Protein AF-A0AAW9U808-F1 (afdb_monomer)

Sequence (179 aa):
MKKIHLINVDTSNGANEEAGTCELCFYTMWCDNPTFIFEMDGERLAIDGYWWDWGDYSEIFINNTVDFGLWLDTQEFADDTDFNTDWLLNIVDKYNRTVAQTEYKDINGRPIYMDSKIAVEFDHKQIEAHIGYDGYCPEISFVNPFTSKYEYLESNDYGNLKPYKVIRLEEHTNNKVAA

Secondary structure (DSSP, 8-state):
-B--EEEEEE-TT-EEEEE-SSTTT-EEEEE---EEEEEETTEEEEEESEEEETTEEEE---S-HHHHHHHHTT--B-TT---SHHHHHHHHHHHHHHT-EEEEE-TTSPEEETT--EEEEETTEEEEEEEEE-SSSEEEEEE-TTT--EEEEEE-TTSBEESSEEEESS--GGGGS--

Foldseek 3Di:
DWAKAFDDKDQVPWDWDWADQDPVPTDTDIDSQIWTWMDIPNDIDIETQWDDDNRDIDGNDAPDVPLLRLVSRVDDDDPPDDPYNVVVNVSSVVCQQAFGFQLAAALVRHTDTQPWFKWWQDPNDTFTWHWGDPPPGIWIWGQDPVPRDIDTWDADPNNYTPDTGMDTPDDRDSVPPDD

Organism: Limosilactobacillus reuteri (NCBI:txid1598)

pLDDT: mean 88.83, std 10.94, range [31.89, 98.19]

Solvent-accessible surface area (backbone atoms only — not comparable to full-atom values): 10526 Å² total; per-residue (Å²): 110,42,58,54,38,67,73,48,75,42,50,86,66,43,42,81,42,83,31,44,81,43,98,91,54,60,44,76,44,81,42,53,54,35,32,39,32,31,39,39,96,90,42,80,46,79,32,54,34,48,53,74,56,83,41,41,82,46,69,71,83,65,98,51,60,66,62,50,30,62,55,42,62,74,47,75,40,61,79,84,64,71,87,42,47,70,45,52,51,54,55,48,51,52,40,58,62,47,59,32,73,54,71,29,29,32,75,86,67,47,78,37,36,40,64,40,45,33,26,32,53,51,95,95,36,81,40,69,36,48,64,46,62,84,84,84,52,68,44,42,35,32,67,40,89,90,75,74,40,82,45,75,54,48,60,50,102,80,23,44,51,37,96,44,50,38,43,73,74,49,80,64,72,80,80,73,83,77,130

Radius of gyration: 19.79 Å; Cα contacts (8 Å, |Δi|>4): 327; chains: 1; bounding box: 52×33×53 Å

Mean predicted aligned error: 6.31 Å

Nearest PDB structures (foldseek):
  3n6r-assembly1_E  TM=4.305E-01  e=7.440E-01  Ruegeria pomeroyi
  2l2i-assembly1_A  TM=4.370E-01  e=2.829E+00  Saccharomyces cerevisiae S288C
  3lwt-assembly1_X  TM=4.171E-01  e=8.144E+00  Saccharomyces cerevisiae

Structure (mmCIF, N/CA/C/O backbone):
data_AF-A0AAW9U808-F1
#
_entry.id   AF-A0AAW9U808-F1
#
loop_
_atom_site.group_PDB
_atom_site.id
_atom_site.type_symbol
_atom_site.label_atom_id
_atom_site.label_alt_id
_atom_site.label_comp_id
_atom_site.label_asym_id
_atom_site.label_entity_id
_atom_site.label_seq_id
_atom_site.pdbx_PDB_ins_code
_atom_site.Cartn_x
_atom_site.Cartn_y
_atom_site.Cartn_z
_atom_site.occupancy
_atom_site.B_iso_or_equiv
_atom_site.auth_seq_id
_atom_site.auth_comp_id
_atom_site.auth_asym_id
_atom_site.auth_atom_id
_atom_site.pdbx_PDB_model_num
ATOM 1 N N . MET A 1 1 ? -8.395 4.359 -22.673 1.00 85.56 1 MET A N 1
ATOM 2 C CA . MET A 1 1 ? -8.087 3.930 -21.294 1.00 85.56 1 MET A CA 1
ATOM 3 C C . MET A 1 1 ? -7.175 2.723 -21.385 1.00 85.56 1 MET A C 1
ATOM 5 O O . MET A 1 1 ? -7.485 1.826 -22.166 1.00 85.56 1 MET A O 1
ATOM 9 N N . LYS A 1 2 ? -6.098 2.687 -20.599 1.00 89.94 2 LYS A N 1
ATOM 10 C CA . LYS A 1 2 ? -5.133 1.583 -20.552 1.00 89.94 2 LYS A CA 1
ATOM 11 C C . LYS A 1 2 ? -5.169 0.865 -19.212 1.00 89.94 2 LYS A C 1
ATOM 13 O O . LYS A 1 2 ? -5.511 1.459 -18.186 1.00 89.94 2 LYS A O 1
ATOM 18 N N . LYS A 1 3 ? -4.784 -0.408 -19.248 1.00 94.12 3 LYS A N 1
ATOM 19 C CA . LYS A 1 3 ? -4.523 -1.234 -18.071 1.00 94.12 3 LYS A CA 1
ATOM 20 C C . LYS A 1 3 ? -3.035 -1.508 -17.971 1.00 94.12 3 LYS A C 1
ATOM 22 O O . LYS A 1 3 ? -2.359 -1.633 -18.989 1.00 94.12 3 LYS A O 1
ATOM 27 N N . ILE A 1 4 ? -2.556 -1.596 -16.744 1.00 96.25 4 ILE A N 1
ATOM 28 C CA . ILE A 1 4 ? -1.167 -1.884 -16.428 1.00 96.25 4 ILE A CA 1
ATOM 29 C C . ILE A 1 4 ? -1.151 -2.949 -15.339 1.00 96.25 4 ILE A C 1
ATOM 31 O O . ILE A 1 4 ? -1.928 -2.876 -14.390 1.00 96.25 4 ILE A O 1
ATOM 35 N N . HIS A 1 5 ? -0.287 -3.940 -15.506 1.00 96.88 5 HIS A N 1
ATOM 36 C CA . HIS A 1 5 ? -0.197 -5.101 -14.630 1.00 96.88 5 HIS A CA 1
ATOM 37 C C . HIS A 1 5 ? 1.168 -5.114 -13.960 1.00 96.88 5 HIS A C 1
ATOM 39 O O . HIS A 1 5 ? 2.185 -5.009 -14.646 1.00 96.88 5 HIS A O 1
ATOM 45 N N . LEU A 1 6 ? 1.216 -5.246 -12.634 1.00 97.62 6 LEU A N 1
ATOM 46 C CA . LEU A 1 6 ? 2.485 -5.444 -11.934 1.00 97.62 6 LEU A CA 1
ATOM 47 C C . LEU A 1 6 ? 2.954 -6.887 -12.140 1.00 97.62 6 LEU A C 1
ATOM 49 O O . LEU A 1 6 ? 2.264 -7.829 -11.758 1.00 97.62 6 LEU A O 1
ATOM 53 N N . ILE A 1 7 ? 4.142 -7.058 -12.717 1.00 97.50 7 ILE A N 1
ATOM 54 C CA . ILE A 1 7 ? 4.730 -8.373 -12.997 1.00 97.50 7 ILE A CA 1
ATOM 55 C C . ILE A 1 7 ? 5.729 -8.770 -11.918 1.00 97.50 7 ILE A C 1
ATOM 57 O O . ILE A 1 7 ? 5.757 -9.926 -11.498 1.00 97.50 7 ILE A O 1
ATOM 61 N N . ASN A 1 8 ? 6.585 -7.835 -11.503 1.00 96.50 8 ASN A N 1
ATOM 62 C CA . ASN A 1 8 ? 7.628 -8.101 -10.521 1.00 96.50 8 ASN A CA 1
ATOM 63 C C . ASN A 1 8 ? 8.092 -6.817 -9.825 1.00 96.50 8 ASN A C 1
ATOM 65 O O . ASN A 1 8 ? 7.991 -5.729 -10.389 1.00 96.50 8 ASN A O 1
ATOM 69 N N . VAL A 1 9 ? 8.674 -6.974 -8.639 1.00 96.75 9 VAL A N 1
ATOM 70 C CA . VAL A 1 9 ? 9.480 -5.946 -7.974 1.00 96.75 9 VAL A CA 1
ATOM 71 C C . VAL A 1 9 ? 10.883 -6.519 -7.831 1.00 96.75 9 VAL A C 1
ATOM 73 O O . VAL A 1 9 ? 11.084 -7.509 -7.131 1.00 96.75 9 VAL A O 1
ATOM 76 N N . ASP A 1 10 ? 11.833 -5.953 -8.564 1.00 96.50 10 ASP A N 1
ATOM 77 C CA . ASP A 1 10 ? 13.219 -6.405 -8.580 1.00 96.50 10 ASP A CA 1
ATOM 78 C C . ASP A 1 10 ? 14.056 -5.583 -7.597 1.00 96.50 10 ASP A C 1
ATOM 80 O O . ASP A 1 10 ? 14.183 -4.374 -7.758 1.00 96.50 10 ASP A O 1
ATOM 84 N N . THR A 1 11 ? 14.631 -6.240 -6.592 1.00 95.56 11 THR A N 1
ATOM 85 C CA . THR A 1 11 ? 15.541 -5.639 -5.600 1.00 95.56 11 THR A CA 1
ATOM 86 C C . THR A 1 11 ? 16.991 -6.098 -5.777 1.00 95.56 11 THR A C 1
ATOM 88 O O . THR A 1 11 ? 17.832 -5.929 -4.896 1.00 95.56 11 THR A O 1
ATOM 91 N N . SER A 1 12 ? 17.323 -6.706 -6.920 1.00 96.12 12 SER A N 1
ATOM 92 C CA . SER A 1 12 ? 18.680 -7.195 -7.197 1.00 96.12 12 SER A CA 1
ATOM 93 C C . SER A 1 12 ? 19.713 -6.083 -7.401 1.00 96.12 12 SER A C 1
ATOM 95 O O . SER A 1 12 ? 20.912 -6.352 -7.321 1.00 96.12 12 SER A O 1
ATOM 97 N N . ASN A 1 13 ? 19.256 -4.843 -7.595 1.00 94.44 13 ASN A N 1
ATOM 98 C CA . ASN A 1 13 ? 20.092 -3.643 -7.657 1.00 94.44 13 ASN A CA 1
ATOM 99 C C . ASN A 1 13 ? 20.479 -3.098 -6.269 1.00 94.44 13 ASN A C 1
ATOM 101 O O . ASN A 1 13 ? 21.124 -2.049 -6.191 1.00 94.44 13 ASN A O 1
ATOM 105 N N . GLY A 1 14 ? 20.095 -3.783 -5.187 1.00 95.50 14 GLY A N 1
ATOM 106 C CA . GLY A 1 14 ? 20.410 -3.361 -3.830 1.00 95.50 14 GLY A CA 1
ATOM 107 C C . GLY A 1 14 ? 21.917 -3.281 -3.567 1.00 95.50 14 GLY A C 1
ATOM 108 O O . GLY A 1 14 ? 22.680 -4.188 -3.923 1.00 95.50 14 GLY A O 1
ATOM 109 N N . ALA A 1 15 ? 22.357 -2.188 -2.945 1.00 96.25 15 ALA A N 1
ATOM 110 C CA . ALA A 1 15 ? 23.767 -1.902 -2.707 1.00 96.25 15 ALA A CA 1
ATOM 111 C C . ALA A 1 15 ? 23.991 -1.055 -1.445 1.00 96.25 15 ALA A C 1
ATOM 113 O O . ALA A 1 15 ? 23.077 -0.432 -0.913 1.00 96.25 15 ALA A O 1
ATOM 114 N N . ASN A 1 16 ? 25.239 -1.029 -0.967 1.00 96.75 16 ASN A N 1
ATOM 115 C CA . ASN A 1 16 ? 25.663 -0.033 0.015 1.00 96.75 16 ASN A CA 1
ATOM 116 C C . ASN A 1 16 ? 25.996 1.268 -0.719 1.00 96.75 16 ASN A C 1
ATOM 118 O O . ASN A 1 16 ? 26.937 1.283 -1.513 1.00 96.75 16 ASN A O 1
ATOM 122 N N . GLU A 1 17 ? 25.266 2.331 -0.413 1.00 94.25 17 GLU A N 1
ATOM 123 C CA . GLU A 1 17 ? 25.393 3.649 -1.031 1.00 94.25 17 GLU A CA 1
ATOM 124 C C . GLU A 1 17 ? 25.890 4.678 -0.008 1.00 94.25 17 GLU A C 1
ATOM 126 O O . GLU A 1 17 ? 25.672 4.538 1.200 1.00 94.25 17 GLU A O 1
ATOM 131 N N . GLU A 1 18 ? 26.585 5.710 -0.487 1.00 91.56 18 GLU A N 1
ATOM 132 C CA . GLU A 1 18 ? 26.967 6.868 0.327 1.00 91.56 18 GLU A CA 1
ATOM 133 C C . GLU A 1 18 ? 25.826 7.893 0.325 1.00 91.56 18 GLU A C 1
ATOM 135 O O . GLU A 1 18 ? 25.385 8.341 -0.731 1.00 91.56 18 GLU A O 1
ATOM 140 N N . ALA A 1 19 ? 25.355 8.259 1.514 1.00 89.56 19 ALA A N 1
ATOM 141 C CA . ALA A 1 19 ? 24.265 9.199 1.740 1.00 89.56 19 ALA A CA 1
ATOM 142 C C . ALA A 1 19 ? 24.735 10.383 2.598 1.00 89.56 19 ALA A C 1
ATOM 144 O O . ALA A 1 19 ? 25.720 10.290 3.335 1.00 89.56 19 ALA A O 1
ATOM 145 N N . GLY A 1 20 ? 24.008 11.498 2.522 1.00 84.56 20 GLY A N 1
ATOM 146 C CA . GLY A 1 20 ? 24.300 12.750 3.220 1.00 84.56 20 GLY A CA 1
ATOM 147 C C . GLY A 1 20 ? 24.687 13.901 2.285 1.00 84.56 20 GLY A C 1
ATOM 148 O O . GLY A 1 20 ? 25.009 13.722 1.117 1.00 84.56 20 GLY A O 1
ATOM 149 N N . THR A 1 21 ? 24.638 15.126 2.810 1.00 83.69 21 THR A N 1
ATOM 150 C CA . THR A 1 21 ? 24.857 16.372 2.037 1.00 83.69 21 THR A CA 1
ATOM 151 C C . THR A 1 21 ? 26.125 17.124 2.405 1.00 83.69 21 THR A C 1
ATOM 153 O O . THR A 1 21 ? 26.526 18.055 1.708 1.00 83.69 21 THR A O 1
ATOM 156 N N . CYS A 1 22 ? 26.731 16.771 3.536 1.00 81.75 22 CYS A N 1
ATOM 157 C CA . CYS A 1 22 ? 27.844 17.485 4.139 1.00 81.75 22 CYS A CA 1
ATOM 158 C C . CYS A 1 22 ? 29.053 16.546 4.216 1.00 81.75 22 CYS A C 1
ATOM 160 O O . CYS A 1 22 ? 28.900 15.396 4.617 1.00 81.75 22 CYS A O 1
ATOM 162 N N . GLU A 1 23 ? 30.258 17.035 3.898 1.00 75.62 23 GLU A N 1
ATOM 163 C CA . GLU A 1 23 ? 31.493 16.221 3.871 1.00 75.62 23 GLU A CA 1
ATOM 164 C C . GLU A 1 23 ? 31.810 15.526 5.211 1.00 75.62 23 GLU A C 1
ATOM 166 O O . GLU A 1 23 ? 32.513 14.521 5.243 1.00 75.62 23 GLU A O 1
ATOM 171 N N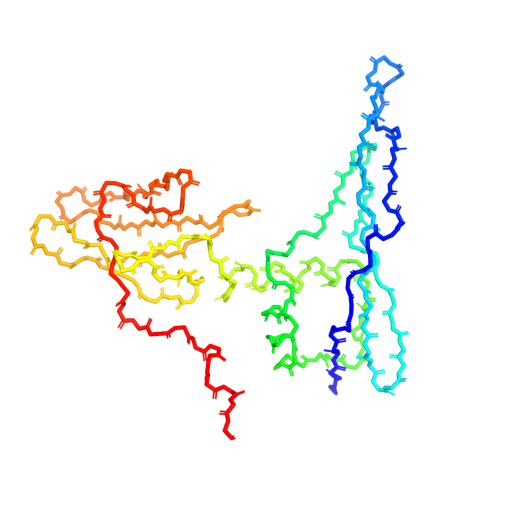 . LEU A 1 24 ? 31.290 16.051 6.328 1.00 80.62 24 LEU A N 1
ATOM 172 C CA . LEU A 1 24 ? 31.419 15.466 7.671 1.00 80.62 24 LEU A CA 1
ATOM 173 C C . LEU A 1 24 ? 30.204 14.622 8.097 1.00 80.62 24 LEU A C 1
ATOM 175 O O . LEU A 1 24 ? 30.211 14.056 9.187 1.00 80.62 24 LEU A O 1
ATOM 179 N N . CYS A 1 25 ? 29.160 14.581 7.273 1.00 83.44 25 CYS A N 1
ATOM 180 C CA . CYS A 1 25 ? 27.876 13.936 7.532 1.00 83.44 25 CYS A CA 1
ATOM 181 C C . CYS A 1 25 ? 27.628 12.756 6.590 1.00 83.44 25 CYS A C 1
ATOM 183 O O . CYS A 1 25 ? 26.538 12.194 6.638 1.00 83.44 25 CYS A O 1
ATOM 185 N N . PHE A 1 26 ? 28.589 12.407 5.727 1.00 89.06 26 PHE A N 1
ATOM 186 C CA . PHE A 1 26 ? 28.455 11.227 4.889 1.00 89.06 26 PHE A CA 1
ATOM 187 C C . PHE A 1 26 ? 28.410 9.971 5.749 1.00 89.06 26 PHE A C 1
ATOM 189 O O . PHE A 1 26 ? 29.180 9.800 6.699 1.00 89.06 26 PHE A O 1
ATOM 196 N N . TYR A 1 27 ? 27.496 9.086 5.397 1.00 89.62 27 TYR A N 1
ATOM 197 C CA . TYR A 1 27 ? 27.389 7.761 5.972 1.00 89.62 27 TYR A CA 1
ATOM 198 C C . TYR A 1 27 ? 27.077 6.767 4.863 1.00 89.62 27 TYR A C 1
ATOM 200 O O . TYR A 1 27 ? 26.621 7.133 3.785 1.00 89.62 27 TYR A O 1
ATOM 208 N N . THR A 1 28 ? 27.345 5.495 5.126 1.00 93.62 28 THR A N 1
ATOM 209 C CA . THR A 1 28 ? 26.960 4.416 4.221 1.00 93.62 28 THR A CA 1
ATOM 210 C C . THR A 1 28 ? 25.678 3.782 4.730 1.00 93.62 28 THR A C 1
ATOM 212 O O . THR A 1 28 ? 25.575 3.482 5.923 1.00 93.62 28 THR A O 1
ATOM 215 N N . MET A 1 29 ? 24.728 3.545 3.835 1.00 94.00 29 MET A N 1
ATOM 216 C CA . MET A 1 29 ? 23.517 2.785 4.127 1.00 94.00 29 MET A CA 1
ATOM 217 C C . MET A 1 29 ? 23.244 1.756 3.038 1.00 94.00 29 MET A C 1
ATOM 219 O O . MET A 1 29 ? 23.713 1.891 1.913 1.00 94.00 29 MET A O 1
ATOM 223 N N . TRP A 1 30 ? 22.494 0.715 3.389 1.00 95.56 30 TRP A N 1
ATOM 224 C CA . TRP A 1 30 ? 21.949 -0.206 2.402 1.00 95.56 30 TRP A CA 1
ATOM 225 C C . TRP A 1 30 ? 20.727 0.436 1.738 1.00 95.56 30 TRP A C 1
ATOM 227 O O . TRP A 1 30 ? 19.834 0.905 2.442 1.00 95.56 30 TRP A O 1
ATOM 237 N N . CYS A 1 31 ? 20.701 0.443 0.410 1.00 95.75 31 CYS A N 1
ATOM 238 C CA . CYS A 1 31 ? 19.607 0.930 -0.423 1.00 95.75 31 CYS A CA 1
ATOM 239 C C . CYS A 1 31 ? 19.127 -0.233 -1.291 1.00 95.75 31 CYS A C 1
ATOM 241 O O . CYS A 1 31 ? 19.933 -0.796 -2.031 1.00 95.75 31 CYS A O 1
ATOM 243 N N . ASP A 1 32 ? 17.846 -0.604 -1.217 1.00 95.88 32 ASP A N 1
ATOM 244 C CA . ASP A 1 32 ? 17.320 -1.762 -1.958 1.00 95.88 32 ASP A CA 1
ATOM 245 C C . ASP A 1 32 ? 17.188 -1.503 -3.467 1.00 95.88 32 ASP A C 1
ATOM 247 O O . ASP A 1 32 ? 17.172 -2.445 -4.261 1.00 95.88 32 ASP A O 1
ATOM 251 N N . ASN A 1 33 ? 17.128 -0.229 -3.860 1.00 95.94 33 ASN A N 1
ATOM 252 C CA . ASN A 1 33 ? 16.999 0.249 -5.238 1.00 95.94 33 ASN A CA 1
ATOM 253 C C . ASN A 1 33 ? 15.939 -0.531 -6.042 1.00 95.94 33 ASN A C 1
ATOM 255 O O . ASN A 1 33 ? 16.253 -1.081 -7.103 1.00 95.94 33 ASN A O 1
ATOM 259 N N . PRO A 1 34 ? 14.689 -0.625 -5.540 1.00 97.06 34 PRO A N 1
ATOM 260 C CA . PRO A 1 34 ? 13.667 -1.445 -6.168 1.00 97.06 34 PRO A CA 1
ATOM 261 C C . PRO A 1 34 ? 13.305 -0.920 -7.559 1.00 97.06 34 PRO A C 1
ATOM 263 O O . PRO A 1 34 ? 13.039 0.267 -7.743 1.00 97.06 34 PRO A O 1
ATOM 266 N N . THR A 1 35 ? 13.194 -1.826 -8.525 1.00 97.94 35 THR A N 1
ATOM 267 C CA . THR A 1 35 ? 12.631 -1.549 -9.849 1.00 97.94 35 THR A CA 1
ATOM 268 C C . THR A 1 35 ? 11.315 -2.304 -10.008 1.00 97.94 35 THR A C 1
ATOM 270 O O . THR A 1 35 ? 11.266 -3.536 -9.980 1.00 97.94 35 THR A O 1
ATOM 273 N N . PHE A 1 36 ? 10.228 -1.566 -10.207 1.00 98.12 36 PHE A N 1
ATOM 274 C CA . PHE A 1 36 ? 8.910 -2.126 -10.468 1.00 98.12 36 PHE A CA 1
ATOM 275 C C . PHE A 1 36 ? 8.762 -2.414 -11.957 1.00 98.12 36 PHE A C 1
ATOM 277 O O . PHE A 1 36 ? 8.900 -1.526 -12.799 1.00 98.12 36 PHE A O 1
ATOM 284 N N . ILE A 1 37 ? 8.483 -3.673 -12.281 1.00 98.19 37 ILE A N 1
ATOM 285 C CA . ILE A 1 37 ? 8.348 -4.156 -13.651 1.00 98.19 37 ILE A CA 1
ATOM 286 C C . ILE A 1 37 ? 6.871 -4.388 -13.929 1.00 98.19 37 ILE A C 1
ATOM 288 O O . ILE A 1 37 ? 6.241 -5.256 -13.321 1.00 98.19 37 ILE A O 1
ATOM 292 N N . PHE A 1 38 ? 6.345 -3.645 -14.891 1.00 98.06 38 PHE A N 1
ATOM 293 C CA . PHE A 1 38 ? 4.964 -3.709 -15.334 1.00 98.06 38 PHE A CA 1
ATOM 294 C C . PHE A 1 38 ? 4.843 -4.275 -16.749 1.00 98.06 38 PHE A C 1
ATOM 296 O O . PHE A 1 38 ? 5.791 -4.234 -17.535 1.00 98.06 38 PHE A O 1
ATOM 303 N N . GLU A 1 39 ? 3.652 -4.762 -17.081 1.00 97.38 39 GLU A N 1
ATOM 304 C CA . GLU A 1 39 ? 3.222 -5.067 -18.443 1.00 97.38 39 GLU A CA 1
ATOM 305 C C . GLU A 1 39 ? 2.035 -4.178 -18.823 1.00 97.38 39 GLU A C 1
ATOM 307 O O . GLU A 1 39 ? 1.071 -4.047 -18.067 1.00 97.38 39 GLU A O 1
ATOM 312 N N . MET A 1 40 ? 2.107 -3.576 -20.006 1.00 94.44 40 MET A N 1
ATOM 313 C CA . MET A 1 40 ? 1.044 -2.769 -20.595 1.00 94.44 40 MET A CA 1
ATOM 314 C C . MET A 1 40 ? 1.020 -3.031 -22.098 1.00 94.44 40 MET A C 1
ATOM 316 O O . MET A 1 40 ? 2.042 -2.902 -22.765 1.00 94.44 40 MET A O 1
ATOM 320 N N . ASP A 1 41 ? -0.135 -3.430 -22.631 1.00 90.94 41 ASP A N 1
ATOM 321 C CA . ASP A 1 41 ? -0.323 -3.728 -24.060 1.00 90.94 41 ASP A CA 1
ATOM 322 C C . ASP A 1 41 ? 0.713 -4.726 -24.644 1.00 90.94 41 ASP A C 1
ATOM 324 O O . ASP A 1 41 ? 1.041 -4.690 -25.829 1.00 90.94 41 ASP A O 1
ATOM 328 N N . GLY A 1 42 ? 1.221 -5.646 -23.812 1.00 91.69 42 GLY A N 1
ATOM 329 C CA . GLY A 1 42 ? 2.234 -6.643 -24.183 1.00 91.69 42 GLY A CA 1
ATOM 330 C C . GLY A 1 42 ? 3.684 -6.138 -24.165 1.00 91.69 42 GLY A C 1
ATOM 331 O O . GLY A 1 42 ? 4.599 -6.910 -24.458 1.00 91.69 42 GLY A O 1
ATOM 332 N N . GLU A 1 43 ? 3.914 -4.876 -23.805 1.00 94.00 43 GLU A N 1
ATOM 333 C CA . GLU A 1 43 ? 5.243 -4.300 -23.601 1.00 94.00 43 GLU A CA 1
ATOM 334 C C . GLU A 1 43 ? 5.587 -4.216 -22.113 1.00 94.00 43 GLU A C 1
ATOM 336 O O . GLU A 1 43 ? 4.719 -4.025 -21.259 1.00 94.00 43 GLU A O 1
ATOM 341 N N . ARG A 1 44 ? 6.880 -4.359 -21.796 1.00 96.50 44 ARG A N 1
ATOM 342 C CA . ARG A 1 44 ? 7.378 -4.211 -20.427 1.00 96.50 44 ARG A CA 1
ATOM 343 C C . ARG A 1 44 ? 7.813 -2.781 -20.163 1.00 96.50 44 ARG A C 1
ATOM 345 O O . ARG A 1 44 ? 8.567 -2.210 -20.948 1.00 96.50 44 ARG A O 1
ATOM 352 N N . LEU A 1 45 ? 7.410 -2.268 -19.011 1.00 96.31 45 LEU A N 1
ATOM 353 C CA . LEU A 1 45 ? 7.830 -0.982 -18.478 1.00 96.31 45 LEU A CA 1
ATOM 354 C C . LEU A 1 45 ? 8.546 -1.206 -17.146 1.00 96.31 45 LEU A C 1
ATOM 356 O O . LEU A 1 45 ? 8.060 -1.956 -16.306 1.00 96.31 45 LEU A O 1
ATOM 360 N N . ALA A 1 46 ? 9.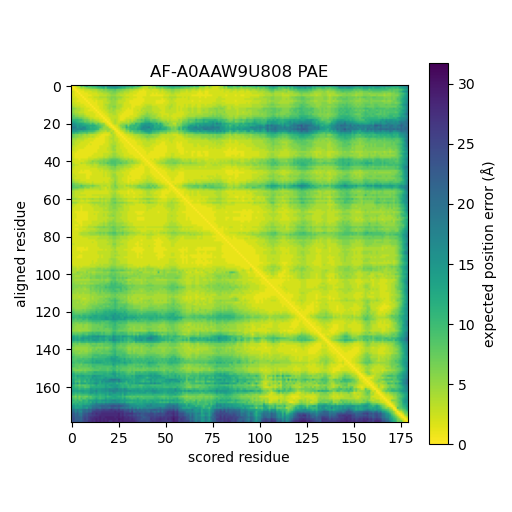690 -0.559 -16.957 1.00 97.75 46 ALA A N 1
ATOM 361 C CA . ALA A 1 46 ? 10.417 -0.554 -15.694 1.00 97.75 46 ALA A CA 1
ATOM 362 C C . ALA A 1 46 ? 10.360 0.854 -15.099 1.00 97.75 46 ALA A C 1
ATOM 364 O O . ALA A 1 46 ? 10.630 1.823 -15.807 1.00 97.75 46 ALA A O 1
ATOM 365 N N . ILE A 1 47 ? 9.994 0.954 -13.824 1.00 98.00 47 ILE A N 1
ATOM 366 C CA . ILE A 1 47 ? 9.915 2.214 -13.083 1.00 98.00 47 ILE A CA 1
ATOM 367 C C . ILE A 1 47 ? 10.725 2.060 -11.804 1.00 98.00 47 ILE A C 1
ATOM 369 O O . ILE A 1 47 ? 10.520 1.105 -11.052 1.00 98.00 47 ILE A O 1
ATOM 373 N N . ASP A 1 48 ? 11.618 3.007 -11.545 1.00 97.69 48 ASP A N 1
ATOM 374 C CA . ASP A 1 48 ? 12.361 3.036 -10.292 1.00 97.69 48 ASP A CA 1
ATOM 375 C C . ASP A 1 48 ? 11.408 3.365 -9.142 1.00 97.69 48 ASP A C 1
ATOM 377 O O . ASP A 1 48 ? 10.683 4.363 -9.163 1.00 97.69 48 ASP A O 1
ATOM 381 N N . GLY A 1 49 ? 11.404 2.492 -8.141 1.00 97.00 49 GLY A N 1
ATOM 382 C CA . GLY A 1 49 ? 10.656 2.631 -6.899 1.00 97.00 49 GLY A CA 1
ATOM 383 C C . GLY A 1 49 ? 11.447 3.357 -5.820 1.00 97.00 49 GLY A C 1
ATOM 384 O O . GLY A 1 49 ? 11.182 3.149 -4.644 1.00 97.00 49 GLY A O 1
ATOM 385 N N . TYR A 1 50 ? 12.442 4.154 -6.196 1.00 95.94 50 TYR A N 1
ATOM 386 C CA . TYR A 1 50 ? 13.260 4.930 -5.277 1.00 95.94 50 TYR A CA 1
ATOM 387 C C . TYR A 1 50 ? 13.672 6.251 -5.913 1.00 95.94 50 TYR A C 1
ATOM 389 O O . TYR A 1 50 ? 13.627 6.417 -7.132 1.00 95.94 50 TYR A O 1
ATOM 397 N N . TRP A 1 51 ? 14.084 7.194 -5.078 1.00 95.06 51 TRP A N 1
ATOM 398 C CA . TRP A 1 51 ? 14.668 8.450 -5.515 1.00 95.06 51 TRP A CA 1
ATOM 399 C C . TRP A 1 51 ? 15.657 8.970 -4.476 1.00 95.06 51 TRP A C 1
ATOM 401 O O . TRP A 1 51 ? 15.671 8.550 -3.318 1.00 95.06 51 TRP A O 1
ATOM 411 N N . TRP A 1 52 ? 16.492 9.901 -4.923 1.00 92.81 52 TRP A N 1
ATOM 412 C CA . TRP A 1 52 ? 17.420 10.634 -4.077 1.00 92.81 52 TRP A CA 1
ATOM 413 C C . TRP A 1 52 ? 16.997 12.091 -4.046 1.00 92.81 52 TRP A C 1
ATOM 415 O O . TRP A 1 52 ? 16.833 12.705 -5.101 1.00 92.81 52 TRP A O 1
ATOM 425 N N . ASP A 1 53 ? 16.861 12.651 -2.853 1.00 90.12 53 ASP A N 1
ATOM 426 C CA . ASP A 1 53 ? 16.620 14.077 -2.680 1.00 90.12 53 ASP A CA 1
ATOM 427 C C . ASP A 1 53 ? 17.617 14.636 -1.677 1.00 90.12 53 ASP A C 1
ATOM 429 O O . ASP A 1 53 ? 17.694 14.169 -0.549 1.00 90.12 53 ASP A O 1
ATOM 433 N N . TRP A 1 54 ? 18.434 15.598 -2.114 1.00 87.56 54 TRP A N 1
ATOM 434 C CA . TRP A 1 54 ? 19.507 16.180 -1.301 1.00 87.56 54 TRP A CA 1
ATOM 435 C C . TRP A 1 54 ? 20.298 15.129 -0.506 1.00 87.56 54 TRP A C 1
ATOM 437 O O . TRP A 1 54 ? 20.421 15.236 0.703 1.00 87.56 54 TRP A O 1
ATOM 447 N N . GLY A 1 55 ? 20.822 14.094 -1.166 1.00 85.75 55 GLY A N 1
ATOM 448 C CA . GLY A 1 55 ? 21.639 13.066 -0.506 1.00 85.75 55 GLY A CA 1
ATOM 449 C C . GLY A 1 55 ? 20.886 12.140 0.459 1.00 85.75 55 GLY A C 1
ATOM 450 O O . GLY A 1 55 ? 21.526 11.260 1.031 1.00 85.75 55 GLY A O 1
ATOM 451 N N . ASP A 1 56 ? 19.571 12.302 0.614 1.00 88.62 56 ASP A N 1
ATOM 452 C CA . ASP A 1 56 ? 18.704 11.384 1.342 1.00 88.62 56 ASP A CA 1
ATOM 453 C C . ASP A 1 56 ? 18.061 10.390 0.371 1.00 88.62 56 ASP A C 1
ATOM 455 O O . ASP A 1 56 ? 17.560 10.752 -0.699 1.00 88.62 56 ASP A O 1
ATOM 459 N N . TYR A 1 57 ? 18.093 9.119 0.759 1.00 92.81 57 TYR A N 1
ATOM 460 C CA . TYR A 1 57 ? 17.479 8.026 0.023 1.00 92.81 57 TYR A CA 1
ATOM 461 C C . TYR A 1 57 ? 16.017 7.864 0.431 1.00 92.81 57 TYR A C 1
ATOM 463 O O . TYR A 1 57 ? 15.694 7.861 1.620 1.00 92.81 57 TYR A O 1
ATOM 471 N N . SER A 1 58 ? 15.129 7.701 -0.542 1.00 93.00 58 SER A N 1
ATOM 472 C CA . SER A 1 58 ? 13.727 7.364 -0.307 1.00 93.00 58 SER A CA 1
ATOM 473 C C . SER A 1 58 ? 13.284 6.249 -1.239 1.00 93.00 58 SER A C 1
ATOM 475 O O . SER A 1 58 ? 13.674 6.209 -2.404 1.00 93.00 58 SER A O 1
A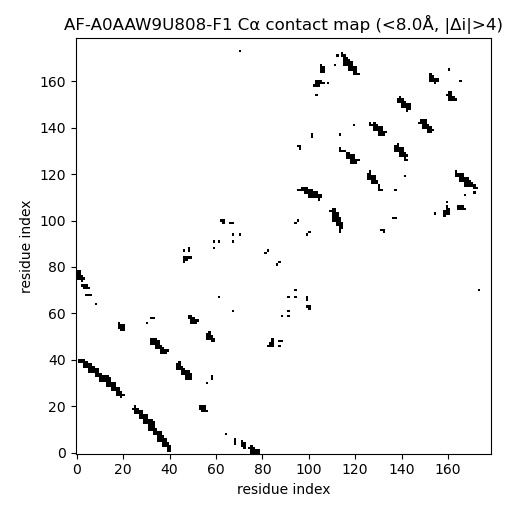TOM 477 N N . GLU A 1 59 ? 12.441 5.358 -0.729 1.00 94.25 59 GLU A N 1
ATOM 478 C CA . GLU A 1 59 ? 11.917 4.213 -1.466 1.00 94.25 59 GLU A CA 1
ATOM 479 C C . GLU A 1 59 ? 10.402 4.082 -1.294 1.00 94.25 59 GLU A C 1
ATOM 481 O O . GLU A 1 59 ? 9.817 4.448 -0.272 1.00 94.25 59 GLU A O 1
ATOM 486 N N . ILE A 1 60 ? 9.757 3.551 -2.326 1.00 93.19 60 ILE A N 1
ATOM 487 C CA . ILE A 1 60 ? 8.339 3.225 -2.335 1.00 93.19 60 ILE A CA 1
ATOM 488 C C . ILE A 1 60 ? 8.168 1.869 -1.662 1.00 93.19 60 ILE A C 1
ATOM 490 O O . ILE A 1 60 ? 8.507 0.826 -2.223 1.00 93.19 60 ILE A O 1
ATOM 494 N N . PHE A 1 61 ? 7.580 1.890 -0.470 1.00 86.62 61 PHE A N 1
ATOM 495 C CA . PHE A 1 61 ? 7.278 0.686 0.289 1.00 86.62 61 PHE A CA 1
ATOM 496 C C . PHE A 1 61 ? 5.832 0.221 0.067 1.00 86.62 61 PHE A C 1
ATOM 498 O O . PHE A 1 61 ? 4.873 0.982 0.223 1.00 86.62 61 PHE A O 1
ATOM 505 N N . ILE A 1 62 ? 5.670 -1.064 -0.259 1.00 89.56 62 ILE A N 1
ATOM 506 C CA . ILE A 1 62 ? 4.373 -1.736 -0.388 1.00 89.56 62 ILE A CA 1
ATOM 507 C C . ILE A 1 62 ? 4.412 -3.008 0.452 1.00 89.56 62 ILE A C 1
ATOM 509 O O . ILE A 1 62 ? 5.101 -3.964 0.105 1.00 89.56 62 ILE A O 1
ATOM 513 N N . ASN A 1 63 ? 3.626 -3.042 1.528 1.00 84.00 63 ASN A N 1
ATOM 514 C CA . ASN A 1 63 ? 3.647 -4.153 2.482 1.00 84.00 63 ASN A CA 1
ATOM 515 C C . ASN A 1 63 ? 3.269 -5.507 1.848 1.00 84.00 63 ASN A C 1
ATOM 517 O O . ASN A 1 63 ? 3.874 -6.539 2.124 1.00 84.00 63 ASN A O 1
ATOM 521 N N . ASN A 1 64 ? 2.264 -5.503 0.966 1.00 88.94 64 ASN A N 1
ATOM 522 C CA . ASN A 1 64 ? 1.860 -6.681 0.204 1.00 88.94 64 ASN A CA 1
ATOM 523 C C . ASN A 1 64 ? 1.740 -6.324 -1.282 1.00 88.94 64 ASN A C 1
ATOM 525 O O . ASN A 1 64 ? 0.726 -5.786 -1.731 1.00 88.94 64 ASN A O 1
ATOM 529 N N . THR A 1 65 ? 2.798 -6.617 -2.037 1.00 91.69 65 THR A N 1
ATOM 530 C CA . THR A 1 65 ? 2.893 -6.335 -3.477 1.00 91.69 65 THR A CA 1
ATOM 531 C C . THR A 1 65 ? 1.915 -7.161 -4.310 1.00 91.69 65 THR A C 1
ATOM 533 O O . THR A 1 65 ? 1.481 -6.697 -5.362 1.00 91.69 65 THR A O 1
ATOM 536 N N . VAL A 1 66 ? 1.515 -8.347 -3.834 1.00 91.69 66 VAL A N 1
ATOM 537 C CA . VAL A 1 66 ? 0.511 -9.189 -4.502 1.00 91.69 66 VAL A CA 1
ATOM 538 C C . VAL A 1 66 ? -0.867 -8.541 -4.415 1.00 91.69 66 VAL A C 1
ATOM 540 O O . VAL A 1 66 ? -1.528 -8.380 -5.440 1.00 91.69 66 VAL A O 1
ATOM 543 N N . ASP A 1 67 ? -1.278 -8.110 -3.220 1.00 91.19 67 ASP A N 1
ATOM 544 C CA . ASP A 1 67 ? -2.562 -7.422 -3.025 1.00 91.19 67 ASP A CA 1
ATOM 545 C C . ASP A 1 67 ? -2.604 -6.101 -3.808 1.00 91.19 67 ASP A C 1
ATOM 547 O O . ASP A 1 67 ? -3.619 -5.778 -4.429 1.00 91.19 67 ASP A O 1
ATOM 551 N N . PHE A 1 68 ? -1.486 -5.368 -3.838 1.00 94.06 68 PHE A N 1
ATOM 552 C CA . PHE A 1 68 ? -1.356 -4.167 -4.660 1.00 94.06 68 PHE A CA 1
ATOM 553 C C . PHE A 1 68 ? -1.520 -4.471 -6.152 1.00 94.06 68 PHE A C 1
ATOM 555 O O . PHE A 1 68 ? -2.278 -3.774 -6.819 1.00 94.06 68 PHE A O 1
ATOM 562 N N . GLY A 1 69 ? -0.863 -5.513 -6.674 1.00 95.44 69 GLY A N 1
ATOM 563 C CA . GLY A 1 69 ? -0.997 -5.922 -8.075 1.00 95.44 69 GLY A CA 1
ATOM 564 C C . GLY A 1 69 ? -2.438 -6.286 -8.444 1.00 95.44 69 GLY A C 1
ATOM 565 O O . GLY A 1 69 ? -2.973 -5.767 -9.420 1.00 95.44 69 GLY A O 1
ATOM 566 N N . LEU A 1 70 ? -3.108 -7.090 -7.612 1.00 93.69 70 LEU A N 1
ATOM 567 C CA . LEU A 1 70 ? -4.516 -7.454 -7.817 1.00 93.69 70 LEU A CA 1
ATOM 568 C C . LEU A 1 70 ? -5.443 -6.235 -7.786 1.00 93.69 70 LEU A C 1
ATOM 570 O O . LEU A 1 70 ? -6.378 -6.139 -8.579 1.00 93.69 70 LEU A O 1
ATOM 574 N N . TRP A 1 71 ? -5.196 -5.293 -6.876 1.00 94.56 71 TRP A N 1
ATOM 575 C CA . TRP A 1 71 ? -5.947 -4.044 -6.840 1.00 94.56 71 TRP A CA 1
ATOM 576 C C . TRP A 1 71 ? -5.658 -3.171 -8.070 1.00 94.56 71 TRP A C 1
ATOM 578 O O . TRP A 1 71 ? -6.593 -2.601 -8.638 1.00 94.56 71 TRP A O 1
ATOM 588 N N . LEU A 1 72 ? -4.402 -3.094 -8.517 1.00 95.94 72 LEU A N 1
ATOM 589 C CA . LEU A 1 72 ? -3.983 -2.317 -9.684 1.00 95.94 72 LEU A CA 1
ATOM 590 C C . LEU A 1 72 ? -4.682 -2.794 -10.966 1.00 95.94 72 LEU A C 1
ATOM 592 O O . LEU A 1 72 ? -5.125 -1.959 -11.751 1.00 95.94 72 LEU A O 1
ATOM 596 N N . ASP A 1 73 ? -4.898 -4.102 -11.121 1.00 94.75 73 ASP A N 1
ATOM 597 C CA . ASP A 1 73 ? -5.600 -4.708 -12.268 1.00 94.75 73 ASP A CA 1
ATOM 598 C C . ASP A 1 73 ? -7.061 -4.235 -12.427 1.00 94.75 73 ASP A C 1
ATOM 600 O O . ASP A 1 73 ? -7.665 -4.340 -13.507 1.00 94.75 73 ASP A O 1
ATOM 604 N N . THR A 1 74 ? -7.646 -3.710 -11.345 1.00 93.06 74 THR A N 1
ATOM 605 C CA . THR A 1 74 ? -8.995 -3.124 -11.337 1.00 93.06 74 THR A CA 1
ATOM 606 C C . THR A 1 74 ? -9.013 -1.647 -11.732 1.00 93.06 74 THR A C 1
ATOM 608 O O . THR A 1 74 ? -10.088 -1.089 -11.958 1.00 93.06 74 THR A O 1
ATOM 611 N N . GLN A 1 75 ? -7.848 -1.003 -11.805 1.00 94.25 75 GLN A N 1
ATOM 612 C CA . GLN A 1 75 ? -7.715 0.405 -12.155 1.00 94.25 75 GLN A CA 1
ATOM 613 C C . GLN A 1 75 ? -7.627 0.577 -13.678 1.00 94.25 75 GLN A C 1
ATOM 615 O O . GLN A 1 75 ? -7.155 -0.292 -14.410 1.00 94.25 75 GLN A O 1
ATOM 620 N N . GLU A 1 76 ? -8.074 1.733 -14.162 1.00 94.25 76 GLU A N 1
ATOM 621 C CA . GLU A 1 76 ? -7.938 2.130 -15.560 1.00 94.25 76 GLU A CA 1
ATOM 622 C C . GLU A 1 76 ? -7.334 3.532 -15.618 1.00 94.25 76 GLU A C 1
ATOM 624 O O . GLU A 1 76 ? -7.702 4.412 -14.835 1.00 94.25 76 GLU A O 1
ATOM 629 N N . PHE A 1 77 ? -6.430 3.748 -16.569 1.00 95.38 77 PHE A N 1
ATOM 630 C CA . PHE A 1 77 ? -5.685 4.996 -16.716 1.00 95.38 77 PHE A CA 1
ATOM 631 C C . PHE A 1 77 ? -5.985 5.660 -18.059 1.00 95.38 77 PHE A C 1
ATOM 633 O O . PHE A 1 77 ? -6.339 4.988 -19.032 1.00 95.38 77 PHE A O 1
ATOM 640 N N . ALA A 1 78 ? -5.856 6.984 -18.128 1.00 95.44 78 ALA A N 1
ATOM 641 C CA . ALA A 1 78 ? -5.992 7.711 -19.387 1.00 95.44 78 ALA A CA 1
ATOM 642 C C . ALA A 1 78 ? -4.857 7.329 -20.355 1.00 95.44 78 ALA A C 1
ATOM 644 O O . ALA A 1 78 ? -3.769 6.942 -19.925 1.00 95.44 78 ALA A O 1
ATOM 645 N N . ASP A 1 79 ? -5.102 7.415 -21.664 1.00 91.94 79 ASP A N 1
ATOM 646 C CA . ASP A 1 79 ? -4.137 6.952 -22.677 1.00 91.94 79 ASP A CA 1
ATOM 647 C C . ASP A 1 79 ? -2.846 7.788 -22.717 1.00 91.94 79 ASP A C 1
ATOM 649 O O . ASP A 1 79 ? -1.820 7.298 -23.191 1.00 91.94 79 ASP A O 1
ATOM 653 N N . ASP A 1 80 ? -2.913 9.022 -22.214 1.00 93.75 80 ASP A N 1
ATOM 654 C CA . ASP A 1 80 ? -1.837 10.006 -22.090 1.00 93.75 80 ASP A CA 1
ATOM 655 C C . ASP A 1 80 ? -1.170 10.020 -20.701 1.00 93.75 80 ASP A C 1
ATOM 657 O O . ASP A 1 80 ? -0.385 10.920 -20.409 1.00 93.75 80 ASP A O 1
ATOM 661 N N . THR A 1 81 ? -1.461 9.032 -19.847 1.00 95.12 81 THR A N 1
ATOM 662 C CA . THR A 1 81 ? -0.793 8.881 -18.544 1.00 95.12 81 THR A CA 1
ATOM 663 C C . THR A 1 81 ? 0.706 8.653 -18.738 1.00 95.12 81 THR A C 1
ATOM 665 O O . THR A 1 81 ? 1.106 7.737 -19.458 1.00 95.12 81 THR A O 1
ATOM 668 N N . ASP A 1 82 ? 1.527 9.457 -18.061 1.00 95.75 82 ASP A N 1
ATOM 669 C CA . ASP A 1 82 ? 2.972 9.247 -17.980 1.00 95.75 82 ASP A CA 1
ATOM 670 C C . ASP A 1 82 ? 3.296 8.309 -16.810 1.00 95.75 82 ASP A C 1
ATOM 672 O O . ASP A 1 82 ? 3.078 8.645 -15.645 1.00 95.75 82 ASP A O 1
ATOM 676 N N . PHE A 1 83 ? 3.768 7.106 -17.127 1.00 96.06 83 PHE A N 1
ATOM 677 C CA . PHE A 1 83 ? 4.071 6.069 -16.146 1.00 96.06 83 PHE A CA 1
ATOM 678 C C . PHE A 1 83 ? 5.531 6.190 -15.697 1.00 96.06 83 PHE A C 1
ATOM 680 O O . PHE A 1 83 ? 6.426 5.540 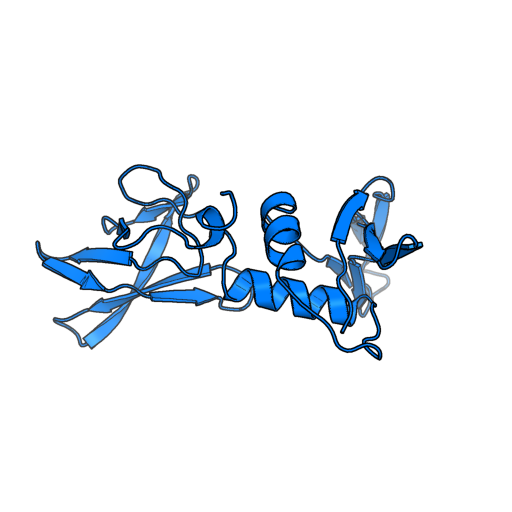-16.236 1.00 96.06 83 PHE A O 1
ATOM 687 N N . ASN A 1 84 ? 5.756 7.047 -14.705 1.00 96.25 84 ASN A N 1
ATOM 688 C CA . ASN A 1 84 ? 7.058 7.341 -14.111 1.00 96.25 84 ASN A CA 1
ATOM 689 C C . ASN A 1 84 ? 7.032 7.128 -12.578 1.00 96.25 84 ASN A C 1
ATOM 691 O O . ASN A 1 84 ? 6.038 6.654 -12.021 1.00 96.25 84 ASN A O 1
ATOM 695 N N . THR A 1 85 ? 8.122 7.468 -11.885 1.00 96.00 85 THR A N 1
ATOM 696 C CA . THR A 1 85 ? 8.228 7.321 -10.421 1.00 96.00 85 THR A CA 1
ATOM 697 C C . THR A 1 85 ? 7.178 8.142 -9.662 1.00 96.00 85 THR A C 1
ATOM 699 O O . THR A 1 85 ? 6.620 7.644 -8.686 1.00 96.00 85 THR A O 1
ATOM 702 N N . ASP A 1 86 ? 6.816 9.339 -10.137 1.00 95.50 86 ASP A N 1
ATOM 703 C CA . ASP A 1 86 ? 5.760 10.154 -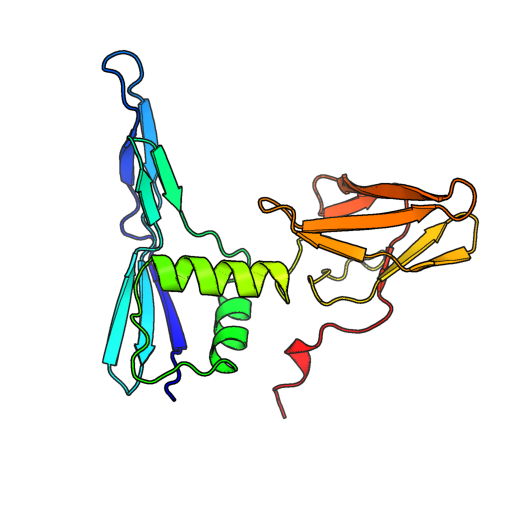9.517 1.00 95.50 86 ASP A CA 1
ATOM 704 C C . ASP A 1 86 ? 4.387 9.485 -9.651 1.00 95.50 86 ASP A C 1
ATOM 706 O O . ASP A 1 86 ? 3.590 9.473 -8.709 1.00 95.50 86 ASP A O 1
ATOM 710 N N . TRP A 1 87 ? 4.085 8.901 -10.815 1.00 97.06 87 TRP A N 1
ATOM 711 C CA . TRP A 1 87 ? 2.870 8.103 -10.992 1.00 97.06 87 TRP A CA 1
ATOM 712 C C . TRP A 1 87 ? 2.846 6.919 -10.022 1.00 97.06 87 TRP A C 1
ATOM 714 O O . TRP A 1 87 ? 1.825 6.695 -9.366 1.00 97.06 87 TRP A O 1
ATOM 724 N N . LEU A 1 88 ? 3.967 6.202 -9.896 1.00 97.50 88 LEU A N 1
ATOM 725 C CA . LEU A 1 88 ? 4.084 5.048 -9.009 1.00 97.50 88 LEU A CA 1
ATOM 726 C C . LEU A 1 88 ? 3.863 5.444 -7.541 1.00 97.50 88 LEU A C 1
ATOM 728 O O . LEU A 1 88 ? 3.089 4.795 -6.838 1.00 97.50 88 LEU A O 1
ATOM 732 N N . LEU A 1 89 ? 4.467 6.548 -7.097 1.00 95.38 89 LEU A N 1
ATOM 733 C CA . LEU A 1 89 ? 4.269 7.089 -5.753 1.00 95.38 89 LEU A CA 1
ATOM 734 C C . LEU A 1 89 ? 2.790 7.408 -5.492 1.00 95.38 89 LEU A C 1
ATOM 736 O O . LEU A 1 89 ? 2.222 6.982 -4.487 1.00 95.38 89 LEU A O 1
ATOM 740 N N . ASN A 1 90 ? 2.141 8.105 -6.427 1.00 94.94 90 ASN A N 1
ATOM 741 C CA . ASN A 1 90 ? 0.740 8.502 -6.294 1.00 94.94 90 ASN A CA 1
ATOM 742 C C . ASN A 1 90 ? -0.218 7.302 -6.269 1.00 94.94 90 ASN A C 1
ATOM 744 O O . ASN A 1 90 ? -1.177 7.282 -5.491 1.00 94.94 90 ASN A O 1
ATOM 748 N N . ILE A 1 91 ? 0.003 6.298 -7.123 1.00 96.38 91 ILE A N 1
ATOM 749 C CA . ILE A 1 91 ? -0.886 5.134 -7.185 1.00 96.38 91 ILE A CA 1
ATOM 750 C C . ILE A 1 91 ? -0.714 4.223 -5.962 1.00 96.38 91 ILE A C 1
ATOM 752 O O . ILE A 1 91 ? -1.703 3.669 -5.476 1.00 96.38 91 ILE A O 1
ATOM 756 N N . VAL A 1 92 ? 0.503 4.130 -5.415 1.00 94.75 92 VAL A N 1
ATOM 757 C CA . VAL A 1 92 ? 0.775 3.419 -4.160 1.00 94.75 92 VAL A CA 1
ATOM 758 C C . VAL A 1 92 ? 0.182 4.155 -2.959 1.00 94.75 92 VAL A C 1
ATOM 760 O O . VAL A 1 92 ? -0.469 3.515 -2.137 1.00 94.75 92 VAL A O 1
ATOM 763 N N . ASP A 1 93 ? 0.301 5.485 -2.870 1.00 92.06 93 ASP A N 1
ATOM 764 C CA . ASP A 1 93 ? -0.356 6.265 -1.806 1.00 92.06 93 ASP A CA 1
ATOM 765 C C . ASP A 1 93 ? -1.884 6.083 -1.848 1.00 92.06 93 ASP A C 1
ATOM 767 O O . ASP A 1 93 ? -2.517 5.821 -0.823 1.00 92.06 93 ASP A O 1
ATOM 771 N N . LYS A 1 94 ? -2.488 6.087 -3.046 1.00 93.31 94 LYS A N 1
ATOM 772 C CA . LYS A 1 94 ? -3.916 5.775 -3.210 1.00 93.31 94 LYS A CA 1
ATOM 773 C C . LYS A 1 94 ? -4.257 4.382 -2.674 1.00 93.31 94 LYS A C 1
ATOM 775 O O . LYS A 1 94 ? -5.240 4.245 -1.946 1.00 93.31 94 LYS A O 1
ATOM 780 N N . TYR A 1 95 ? -3.478 3.355 -3.010 1.00 93.50 95 TYR A N 1
ATOM 781 C CA . TYR A 1 95 ? -3.673 2.001 -2.482 1.00 93.50 95 TYR A CA 1
ATOM 782 C C . TYR A 1 95 ? -3.577 1.973 -0.946 1.00 93.50 95 TYR A C 1
ATOM 784 O O . TYR A 1 95 ? -4.502 1.502 -0.273 1.00 93.50 95 TYR A O 1
ATOM 792 N N . ASN A 1 96 ? -2.517 2.573 -0.398 1.00 90.69 96 ASN A N 1
ATOM 793 C CA . ASN A 1 96 ? -2.227 2.640 1.035 1.00 90.69 96 ASN A CA 1
ATOM 794 C C . ASN A 1 96 ? -3.275 3.408 1.839 1.00 90.69 96 ASN A C 1
ATOM 796 O O . ASN A 1 96 ? -3.473 3.107 3.008 1.00 90.69 96 ASN A O 1
ATOM 800 N N . ARG A 1 97 ? -3.983 4.362 1.230 1.00 89.19 97 ARG A N 1
ATOM 801 C CA . ARG A 1 97 ? -5.062 5.111 1.892 1.00 89.19 97 ARG A CA 1
ATOM 802 C C . ARG A 1 97 ? -6.432 4.464 1.777 1.00 89.19 97 ARG A C 1
ATOM 804 O O . ARG A 1 97 ? -7.333 4.843 2.521 1.00 89.19 97 ARG A O 1
ATOM 811 N N . THR A 1 98 ? -6.626 3.554 0.824 1.00 88.44 98 THR A N 1
ATOM 812 C CA . THR A 1 98 ? -7.972 3.083 0.472 1.00 88.44 98 THR A CA 1
ATOM 813 C C . THR A 1 98 ? -8.221 1.635 0.828 1.00 88.44 98 THR A C 1
ATOM 815 O O . THR A 1 98 ? -9.291 1.345 1.346 1.00 88.44 98 THR A O 1
ATOM 818 N N . VAL A 1 99 ? -7.278 0.727 0.572 1.00 90.06 99 VAL A N 1
ATOM 819 C CA . VAL A 1 99 ? -7.553 -0.718 0.672 1.00 90.06 99 VAL A CA 1
ATOM 820 C C . VAL A 1 99 ? -6.398 -1.553 1.223 1.00 90.06 99 VAL A C 1
ATOM 822 O O . VAL A 1 99 ? -6.595 -2.740 1.463 1.00 90.06 99 VAL A O 1
ATOM 825 N N . ALA A 1 100 ? -5.213 -0.975 1.434 1.00 88.75 100 ALA A N 1
ATOM 826 C CA . ALA A 1 100 ? -4.049 -1.731 1.891 1.00 88.75 100 ALA A CA 1
ATOM 827 C C . ALA A 1 100 ? -4.260 -2.409 3.256 1.00 88.75 100 ALA A C 1
ATOM 829 O O . ALA A 1 100 ? -5.023 -1.939 4.104 1.00 88.75 100 ALA A O 1
ATOM 830 N N . GLN A 1 101 ? -3.551 -3.519 3.483 1.00 88.62 101 GLN A N 1
ATOM 831 C CA . GLN A 1 101 ? -3.499 -4.177 4.788 1.00 88.62 101 GLN A CA 1
ATOM 832 C C . GLN A 1 101 ? -2.754 -3.293 5.798 1.00 88.62 101 GLN A C 1
ATOM 834 O O . GLN A 1 101 ? -1.631 -2.866 5.542 1.00 88.62 101 GLN A O 1
ATOM 839 N N . THR A 1 102 ? -3.340 -3.081 6.977 1.00 88.31 102 THR A N 1
ATOM 840 C CA . THR A 1 102 ? -2.826 -2.143 7.987 1.00 88.31 102 THR A CA 1
ATOM 841 C C . THR A 1 102 ? -1.848 -2.768 8.984 1.00 88.31 102 THR A C 1
ATOM 843 O O . THR A 1 102 ? -1.557 -2.154 10.003 1.00 88.31 102 THR A O 1
ATOM 846 N N . GLU A 1 103 ? -1.447 -4.028 8.781 1.00 88.50 103 GLU A N 1
ATOM 847 C CA . GLU A 1 103 ? -0.723 -4.900 9.740 1.00 88.50 103 GLU A CA 1
ATOM 848 C C . GLU A 1 103 ? -1.453 -5.216 11.054 1.00 88.50 103 GLU A C 1
ATOM 850 O O . GLU A 1 103 ? -1.156 -6.216 11.715 1.00 88.50 103 GLU A O 1
ATOM 855 N N . TYR A 1 104 ? -2.457 -4.418 11.407 1.00 90.06 104 TYR A N 1
ATOM 856 C CA . TYR A 1 104 ? -3.298 -4.648 12.563 1.00 90.06 104 TYR A CA 1
ATOM 857 C C . TYR A 1 104 ? -4.164 -5.887 12.422 1.00 90.06 104 TYR A C 1
ATOM 859 O O . TYR A 1 104 ? -4.530 -6.314 11.324 1.00 90.06 104 TYR A O 1
ATOM 867 N N . LYS A 1 105 ? -4.528 -6.453 13.571 1.00 91.06 105 LYS A N 1
ATOM 868 C CA . LYS A 1 105 ? -5.404 -7.614 13.659 1.00 91.06 105 LYS A CA 1
ATOM 869 C C . LYS A 1 105 ? -6.594 -7.334 14.561 1.00 91.06 105 LYS A C 1
ATOM 871 O O . LYS A 1 105 ? -6.477 -6.653 15.580 1.00 91.06 105 LYS A O 1
ATOM 876 N N . ASP A 1 106 ? -7.740 -7.885 14.178 1.00 90.94 106 ASP A N 1
ATOM 877 C CA . ASP A 1 106 ? -8.926 -7.898 15.027 1.00 90.94 106 ASP A CA 1
ATOM 878 C C . ASP A 1 106 ? -8.754 -8.868 16.212 1.00 90.94 106 ASP A C 1
ATOM 880 O O . ASP A 1 106 ? -7.761 -9.592 16.326 1.00 90.94 106 ASP A O 1
ATOM 884 N N . ILE A 1 107 ? -9.747 -8.921 17.103 1.00 89.25 107 ILE A N 1
ATOM 885 C CA . ILE A 1 107 ? -9.726 -9.814 18.271 1.00 89.25 107 ILE A CA 1
ATOM 886 C C . ILE A 1 107 ? -9.584 -11.308 17.929 1.00 89.25 107 ILE A C 1
ATOM 888 O O . ILE A 1 107 ? -9.151 -12.097 18.768 1.00 89.25 107 ILE A O 1
ATOM 892 N N . ASN A 1 108 ? -9.933 -11.711 16.708 1.00 89.31 108 ASN A N 1
ATOM 893 C CA . ASN A 1 108 ? -9.815 -13.087 16.237 1.00 89.31 108 ASN A CA 1
ATOM 894 C C . ASN A 1 108 ? -8.492 -13.337 15.494 1.00 89.31 108 ASN A C 1
ATOM 896 O O . ASN A 1 108 ? -8.309 -14.415 14.928 1.00 89.31 108 ASN A O 1
ATOM 900 N N . GLY A 1 109 ? -7.583 -12.358 15.467 1.00 88.38 109 GLY A N 1
ATOM 901 C CA . GLY A 1 109 ? -6.299 -12.440 14.778 1.00 88.38 109 GLY A CA 1
ATOM 902 C C . GLY A 1 109 ? -6.384 -12.241 13.263 1.00 88.38 109 GLY A C 1
ATOM 903 O O . GLY A 1 109 ? -5.416 -12.546 12.567 1.00 88.38 109 GLY A O 1
ATOM 904 N N . ARG A 1 110 ? -7.514 -11.761 12.729 1.00 88.88 110 ARG A N 1
ATOM 905 C CA . ARG A 1 110 ? -7.690 -11.533 11.286 1.00 88.88 110 ARG A CA 1
ATOM 906 C C . ARG A 1 110 ? -7.098 -10.176 10.893 1.00 88.88 110 ARG A C 1
ATOM 908 O O . ARG A 1 110 ? -7.317 -9.218 11.633 1.00 88.88 110 ARG A O 1
ATOM 915 N N . PRO A 1 111 ? -6.402 -10.065 9.745 1.00 89.62 111 PRO A N 1
ATOM 916 C CA . PRO A 1 111 ? -5.776 -8.813 9.316 1.00 89.62 111 PRO A CA 1
ATOM 917 C C . PRO A 1 111 ? -6.833 -7.746 9.049 1.00 89.62 111 PRO A C 1
ATOM 919 O O . PRO A 1 111 ? -7.862 -8.074 8.460 1.00 89.62 111 PRO A O 1
ATOM 922 N N . ILE A 1 112 ? -6.571 -6.504 9.452 1.00 90.31 112 ILE A N 1
ATOM 923 C CA . ILE A 1 112 ? -7.360 -5.297 9.182 1.00 90.31 112 ILE A CA 1
ATOM 924 C C . ILE A 1 112 ? -6.837 -4.623 7.903 1.00 90.31 112 ILE A C 1
ATOM 926 O O . ILE A 1 112 ? -5.640 -4.641 7.630 1.00 90.31 112 ILE A O 1
ATOM 930 N N . TYR A 1 113 ? -7.751 -4.077 7.100 1.00 91.44 113 TYR A N 1
ATOM 931 C CA . TYR A 1 113 ? -7.463 -3.338 5.864 1.00 91.44 113 TYR A CA 1
ATOM 932 C C . TYR A 1 113 ? -8.031 -1.925 5.978 1.00 91.44 113 TYR A C 1
ATOM 934 O O . TYR A 1 113 ? -8.972 -1.717 6.742 1.00 91.44 113 TYR A O 1
ATOM 942 N N . MET A 1 114 ? -7.507 -0.979 5.205 1.00 91.19 114 MET A N 1
ATOM 943 C CA . MET A 1 114 ? -7.909 0.433 5.246 1.00 91.19 114 MET A CA 1
ATOM 944 C C . MET A 1 114 ? -9.402 0.683 4.995 1.00 91.19 114 MET A C 1
ATOM 946 O O . MET A 1 114 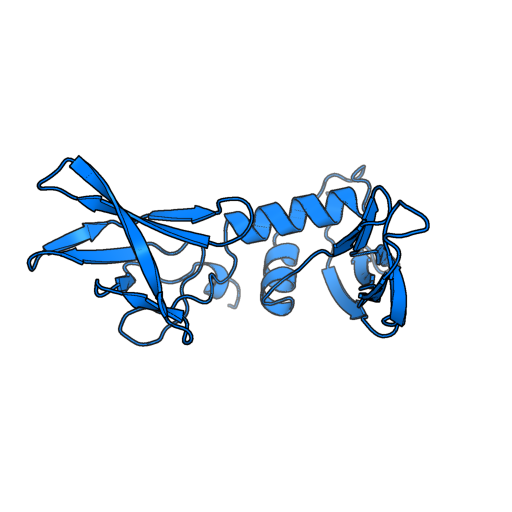? -9.979 1.588 5.589 1.00 91.19 114 MET A O 1
ATOM 950 N N . ASP A 1 115 ? -10.050 -0.142 4.174 1.00 89.75 115 ASP A N 1
ATOM 951 C CA . ASP A 1 115 ? -11.493 -0.082 3.898 1.00 89.75 115 ASP A CA 1
ATOM 952 C C . ASP A 1 115 ? -12.346 -0.859 4.919 1.00 89.75 115 ASP A C 1
ATOM 954 O O . ASP A 1 115 ? -13.569 -0.945 4.778 1.00 89.75 115 ASP A O 1
ATOM 958 N N . SER A 1 116 ? -11.733 -1.478 5.933 1.00 91.19 116 SER A N 1
ATOM 959 C CA . SER A 1 116 ? -12.462 -2.299 6.899 1.00 91.19 116 SER A CA 1
ATOM 960 C C . SER A 1 116 ? -13.372 -1.433 7.764 1.00 91.19 116 SER A C 1
ATOM 962 O O . SER A 1 116 ? -12.921 -0.507 8.432 1.00 91.19 116 SER A O 1
ATOM 964 N N . LYS A 1 117 ? -14.649 -1.814 7.866 1.00 92.00 117 LYS A N 1
ATOM 965 C CA . LYS A 1 117 ? -15.530 -1.280 8.911 1.00 92.00 117 LYS A CA 1
ATOM 966 C C . LYS A 1 117 ? -15.273 -2.009 10.219 1.00 92.00 117 LYS A C 1
ATOM 968 O O . LYS A 1 117 ? -15.382 -3.239 10.278 1.00 92.00 117 LYS A O 1
ATOM 973 N N . ILE A 1 118 ? -14.945 -1.260 11.264 1.00 93.38 118 ILE A N 1
ATOM 974 C CA . ILE A 1 118 ? -14.551 -1.802 12.564 1.00 93.38 118 ILE A CA 1
ATOM 975 C C . ILE A 1 118 ? -15.285 -1.100 13.708 1.00 93.38 118 ILE A C 1
ATOM 977 O O . ILE A 1 118 ? -15.747 0.032 13.587 1.00 93.38 118 ILE A O 1
ATOM 981 N N . ALA A 1 119 ? -15.382 -1.790 14.838 1.00 94.19 119 ALA A N 1
ATOM 982 C CA . ALA A 1 119 ? -15.852 -1.245 16.099 1.00 94.19 119 ALA A CA 1
ATOM 983 C C . ALA A 1 119 ? -14.913 -1.634 17.239 1.00 94.19 119 ALA A C 1
ATOM 985 O O . ALA A 1 119 ? -14.246 -2.667 17.190 1.00 94.19 119 ALA A O 1
ATOM 986 N N . VAL A 1 120 ? -14.914 -0.833 18.296 1.00 93.50 120 VAL A N 1
ATOM 987 C CA . VAL A 1 120 ? -14.245 -1.131 19.562 1.00 93.50 120 VAL A CA 1
ATOM 988 C C . VAL A 1 120 ? -15.267 -1.504 20.629 1.00 93.50 120 VAL A C 1
ATOM 990 O O . VAL A 1 120 ? -16.339 -0.903 20.712 1.00 93.50 120 VAL A O 1
ATOM 993 N N . GLU A 1 121 ? -14.943 -2.490 21.465 1.00 92.19 121 GLU A N 1
ATOM 994 C CA . GLU A 1 121 ? -15.678 -2.738 22.709 1.00 92.19 121 GLU A CA 1
ATOM 995 C C . GLU A 1 121 ? -15.204 -1.744 23.780 1.00 92.19 121 GLU A C 1
ATOM 997 O O . GLU A 1 121 ? -14.083 -1.844 24.281 1.00 92.19 121 GLU A O 1
ATOM 1002 N N . PHE A 1 122 ? -16.071 -0.800 24.139 1.00 88.69 122 PHE A N 1
ATOM 1003 C CA . PHE A 1 122 ? -15.832 0.225 25.152 1.00 88.69 122 PHE A CA 1
ATOM 1004 C C . PHE A 1 122 ? -16.996 0.238 26.145 1.00 88.69 122 PHE A C 1
ATOM 1006 O O . PHE A 1 122 ? -18.146 0.413 25.744 1.00 88.69 122 PHE A O 1
ATOM 1013 N N . ASP A 1 123 ? -16.711 0.051 27.437 1.00 87.31 123 ASP A N 1
ATOM 1014 C CA . ASP A 1 123 ? -17.723 0.012 28.511 1.00 87.31 123 ASP A CA 1
ATOM 1015 C C . ASP A 1 123 ? -18.942 -0.871 28.157 1.00 87.31 123 ASP A C 1
ATOM 1017 O O . ASP A 1 123 ? -20.100 -0.452 28.199 1.00 87.31 123 ASP A O 1
ATOM 1021 N N . HIS A 1 124 ? -18.664 -2.102 27.711 1.00 86.56 124 HIS A N 1
ATOM 1022 C CA . HIS A 1 124 ? -19.664 -3.093 27.282 1.00 86.56 124 HIS A CA 1
ATOM 1023 C C . HIS A 1 124 ? -20.551 -2.677 26.091 1.00 86.56 124 HIS A C 1
ATOM 1025 O O . HIS A 1 124 ? -21.566 -3.325 25.823 1.00 86.56 124 HIS A O 1
ATOM 1031 N N . LYS A 1 125 ? -20.177 -1.630 25.350 1.00 88.56 125 LYS A N 1
ATOM 1032 C CA . LYS A 1 125 ? -20.831 -1.191 24.112 1.00 88.56 125 LYS A CA 1
ATOM 1033 C C . LYS A 1 125 ? -19.882 -1.311 22.929 1.00 88.56 125 LYS A C 1
ATOM 1035 O O . LYS A 1 125 ? -18.669 -1.254 23.091 1.00 88.56 125 LYS A O 1
ATOM 1040 N N . GLN A 1 126 ? -20.452 -1.449 21.736 1.00 92.62 126 GLN A N 1
ATOM 1041 C CA . GLN A 1 126 ? -19.702 -1.340 20.488 1.00 92.62 126 GLN A CA 1
ATOM 1042 C C . GLN A 1 126 ? -19.770 0.096 19.985 1.00 92.62 126 GLN A C 1
ATOM 1044 O O . GLN A 1 126 ? -20.857 0.668 19.887 1.00 92.62 126 GLN A O 1
ATOM 1049 N N . ILE A 1 127 ? -18.608 0.664 19.687 1.00 93.31 127 ILE A N 1
ATOM 1050 C CA . ILE A 1 127 ? -18.464 2.015 19.149 1.00 93.31 127 ILE A CA 1
ATOM 1051 C C . ILE A 1 127 ? -17.748 1.902 17.817 1.00 93.31 127 ILE A C 1
ATOM 1053 O O . ILE A 1 127 ? -16.711 1.250 17.745 1.00 93.31 127 ILE A O 1
ATOM 1057 N N . GLU A 1 128 ? -18.306 2.508 16.774 1.00 94.19 128 GLU A N 1
ATOM 1058 C CA . GLU A 1 128 ? -17.658 2.550 15.467 1.00 94.19 128 GLU A CA 1
ATOM 1059 C C . GLU A 1 128 ? -16.291 3.232 15.577 1.00 94.19 128 GLU A C 1
ATOM 1061 O O . GLU A 1 128 ? -16.146 4.264 16.239 1.00 94.19 128 GLU A O 1
ATOM 1066 N N . ALA A 1 129 ? -15.292 2.615 14.955 1.00 94.12 129 ALA A N 1
ATOM 1067 C CA . ALA A 1 129 ? -13.939 3.131 14.882 1.00 94.12 129 ALA A CA 1
ATOM 1068 C C . ALA A 1 129 ? -13.571 3.407 13.422 1.00 94.12 129 ALA A C 1
ATOM 1070 O O . ALA A 1 129 ? -14.065 2.765 12.494 1.00 94.12 129 ALA A O 1
ATOM 1071 N N . HIS A 1 130 ? -12.690 4.377 13.239 1.00 92.38 130 HIS A N 1
ATOM 1072 C CA . HIS A 1 130 ? -12.214 4.853 11.957 1.00 92.38 130 HIS A CA 1
ATOM 1073 C C . HIS A 1 130 ? -10.759 4.456 11.767 1.00 92.38 130 HIS A C 1
ATOM 1075 O O . HIS A 1 130 ? -9.966 4.514 12.708 1.00 92.38 130 HIS A O 1
ATOM 1081 N N . ILE A 1 131 ? -10.428 4.084 10.534 1.00 91.75 131 ILE A N 1
ATOM 1082 C CA . ILE A 1 131 ? -9.062 3.822 10.099 1.00 91.75 131 ILE A CA 1
ATOM 1083 C C . ILE A 1 131 ? -8.611 5.037 9.289 1.00 91.75 131 ILE A C 1
ATOM 1085 O O . ILE A 1 131 ? -9.266 5.419 8.319 1.00 91.75 131 ILE A O 1
ATOM 1089 N N . GLY A 1 132 ? -7.536 5.678 9.728 1.00 88.12 132 GLY A N 1
ATOM 1090 C CA . GLY A 1 132 ? -6.883 6.789 9.049 1.00 88.12 132 GLY A CA 1
ATOM 1091 C C . GLY A 1 132 ? -5.514 6.382 8.520 1.00 88.12 132 GLY A C 1
ATOM 1092 O O . GLY A 1 132 ? -4.990 5.336 8.887 1.00 88.12 132 GLY A O 1
ATOM 1093 N N . TYR A 1 133 ? -4.941 7.215 7.657 1.00 83.75 133 TYR A N 1
ATOM 1094 C CA . TYR A 1 133 ? -3.549 7.107 7.227 1.00 83.75 133 TYR A CA 1
ATOM 1095 C C . TYR A 1 133 ? -2.921 8.494 7.327 1.00 83.75 133 TYR A C 1
ATOM 1097 O O . TYR A 1 133 ? -3.335 9.418 6.614 1.00 83.75 133 TYR A O 1
ATOM 1105 N N . ASP A 1 134 ? -1.968 8.651 8.240 1.00 76.69 134 ASP A N 1
ATOM 1106 C CA . ASP A 1 134 ? -1.358 9.944 8.567 1.00 76.69 134 ASP A CA 1
ATOM 1107 C C . ASP A 1 134 ? -0.246 10.356 7.581 1.00 76.69 134 ASP A C 1
ATOM 1109 O O . ASP A 1 134 ? 0.187 11.506 7.576 1.00 76.69 134 ASP A O 1
ATOM 1113 N N . GLY A 1 135 ? 0.154 9.442 6.691 1.00 69.62 135 GLY A N 1
ATOM 1114 C CA . GLY A 1 135 ? 1.257 9.612 5.743 1.00 69.62 135 GLY A CA 1
ATOM 1115 C C . GLY A 1 135 ? 2.444 8.689 6.014 1.00 69.62 135 GLY A C 1
ATOM 1116 O O . GLY A 1 135 ? 3.268 8.514 5.123 1.00 69.62 135 GLY A O 1
ATOM 1117 N N . TYR A 1 136 ? 2.505 8.069 7.192 1.00 70.81 136 TYR A N 1
ATOM 1118 C CA . TYR A 1 136 ? 3.541 7.111 7.567 1.00 70.81 136 TYR A CA 1
ATOM 1119 C C . TYR A 1 136 ? 2.933 5.749 7.882 1.00 70.81 136 TYR A C 1
ATOM 1121 O O . TYR A 1 136 ? 3.375 4.734 7.341 1.00 70.81 136 TYR A O 1
ATOM 1129 N N . CYS A 1 137 ? 1.892 5.717 8.713 1.00 81.50 137 CYS A N 1
ATOM 1130 C CA . CYS A 1 137 ? 1.259 4.482 9.143 1.00 81.50 1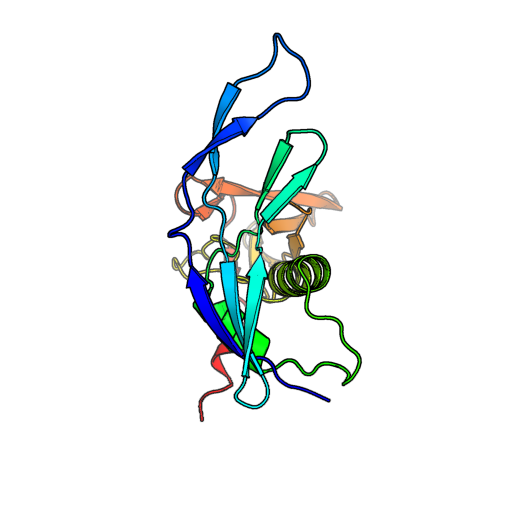37 CYS A CA 1
ATOM 1131 C C . CYS A 1 137 ? -0.273 4.599 9.205 1.00 81.50 137 CYS A C 1
ATOM 1133 O O . CYS A 1 137 ? -0.846 5.686 9.327 1.00 81.50 137 CYS A O 1
ATOM 1135 N N . PRO A 1 138 ? -0.980 3.466 9.067 1.00 88.25 138 PRO A N 1
ATOM 1136 C CA . PRO A 1 138 ? -2.397 3.422 9.373 1.00 88.25 138 PRO A CA 1
ATOM 1137 C C . PRO A 1 138 ? -2.612 3.684 10.867 1.00 88.25 138 PRO A C 1
ATOM 1139 O O . PRO A 1 138 ? -1.852 3.201 11.695 1.00 88.25 138 PRO A O 1
ATOM 1142 N N . GLU A 1 139 ? -3.687 4.377 11.219 1.00 90.62 139 GLU A N 1
ATOM 1143 C CA . GLU A 1 139 ? -4.076 4.646 12.604 1.00 90.62 139 GLU A CA 1
ATOM 1144 C C . GLU A 1 139 ? -5.531 4.251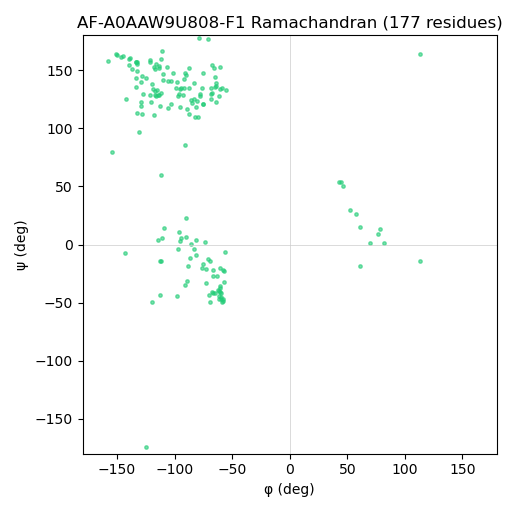 12.825 1.00 90.62 139 GLU A C 1
ATOM 1146 O O . GLU A 1 139 ? -6.373 4.430 11.946 1.00 90.62 139 GLU A O 1
ATOM 1151 N N . ILE A 1 140 ? -5.860 3.749 14.016 1.00 91.62 140 ILE A N 1
ATOM 1152 C CA . ILE A 1 140 ? -7.248 3.454 14.385 1.00 91.62 140 ILE A CA 1
ATOM 1153 C C . ILE A 1 140 ? -7.677 4.372 15.514 1.00 91.62 140 ILE A C 1
ATOM 1155 O O . ILE A 1 140 ? -7.014 4.453 16.547 1.00 91.62 140 ILE A O 1
ATOM 1159 N N . SER A 1 141 ? -8.819 5.030 15.336 1.00 93.31 141 SER A N 1
ATOM 1160 C CA . SER A 1 141 ? -9.379 5.934 16.335 1.00 93.31 141 SER A CA 1
ATOM 1161 C C . SER A 1 141 ? -10.893 5.812 16.462 1.00 93.31 141 SER A C 1
ATOM 1163 O O . SER A 1 141 ? -11.576 5.331 15.565 1.00 93.31 141 SER A O 1
ATOM 1165 N N . PHE A 1 142 ? -11.445 6.253 17.587 1.00 94.56 142 PHE A N 1
ATOM 1166 C CA . PHE A 1 142 ? -12.890 6.388 17.780 1.00 94.56 142 PHE A CA 1
ATOM 1167 C C . PHE A 1 142 ? -13.197 7.599 18.660 1.00 94.56 142 PHE A C 1
ATOM 1169 O O . PHE A 1 142 ? -12.331 8.103 19.375 1.00 94.56 142 PHE A O 1
ATOM 1176 N N . VAL A 1 143 ? -14.442 8.076 18.628 1.00 94.75 143 VAL A N 1
ATOM 1177 C CA . VAL A 1 143 ? -14.889 9.157 19.515 1.00 94.75 143 VAL A CA 1
ATOM 1178 C C . VAL A 1 143 ? -15.425 8.556 20.810 1.00 94.75 143 VAL A C 1
ATOM 1180 O O . VAL A 1 143 ? -16.437 7.855 20.810 1.00 94.75 143 VAL A O 1
ATOM 1183 N N . ASN A 1 144 ? -14.775 8.856 21.934 1.00 90.88 144 ASN A N 1
ATOM 1184 C CA . ASN A 1 144 ? -15.247 8.440 23.247 1.00 90.88 144 ASN A CA 1
ATOM 1185 C C . ASN A 1 144 ? -16.611 9.105 23.544 1.00 90.88 144 ASN A C 1
ATOM 1187 O O . ASN A 1 144 ? -16.704 10.335 23.576 1.00 90.88 144 ASN A O 1
ATOM 1191 N N . PRO A 1 145 ? -17.672 8.328 23.824 1.00 90.19 145 PRO A N 1
ATOM 1192 C CA . PRO A 1 145 ? -19.035 8.843 23.950 1.00 90.19 145 PRO A CA 1
ATOM 1193 C C . PRO A 1 145 ? -19.274 9.590 25.269 1.00 90.19 145 PRO A C 1
ATOM 1195 O O . PRO A 1 145 ? -20.246 10.330 25.391 1.00 90.19 145 PRO A O 1
ATOM 1198 N N . PHE A 1 146 ? -18.401 9.408 26.261 1.00 89.19 146 PHE A N 1
ATOM 1199 C CA . PHE A 1 146 ? -18.474 10.073 27.561 1.00 89.19 146 PHE A CA 1
ATOM 1200 C C . PHE A 1 146 ? -17.733 11.410 27.570 1.00 89.19 146 PHE A C 1
ATOM 1202 O O . PHE A 1 146 ? -18.125 12.323 28.294 1.00 89.19 146 PHE A O 1
ATOM 1209 N N . THR A 1 147 ? -16.662 11.533 26.782 1.00 92.88 147 THR A N 1
ATOM 1210 C CA . THR A 1 147 ? -15.799 12.728 26.772 1.00 92.88 147 THR A CA 1
ATOM 1211 C C . THR A 1 147 ? -15.885 13.535 25.480 1.00 92.88 147 THR A C 1
ATOM 1213 O O . THR A 1 147 ? -15.438 14.680 25.460 1.00 92.88 147 THR A O 1
ATOM 1216 N N . SER A 1 148 ? -16.464 12.966 24.416 1.00 91.25 148 SER A N 1
ATOM 1217 C CA . SER A 1 148 ? -16.490 13.525 23.056 1.00 91.25 148 SER A CA 1
ATOM 1218 C C . SER A 1 148 ? -15.099 13.805 22.467 1.00 91.25 148 SER A C 1
ATOM 1220 O O . SER A 1 148 ? -14.949 14.685 21.622 1.00 91.25 148 SER A O 1
ATOM 1222 N N . LYS A 1 149 ? -14.066 13.084 22.921 1.00 93.31 149 LYS A N 1
ATOM 1223 C CA . LYS A 1 149 ? -12.688 13.194 22.417 1.00 93.31 149 LYS A CA 1
ATOM 1224 C C . LYS A 1 149 ? -12.319 11.991 21.557 1.00 93.31 149 LYS A C 1
ATOM 1226 O O . LYS A 1 149 ? -12.845 10.904 21.780 1.00 93.31 149 LYS A O 1
ATOM 1231 N N . TYR A 1 150 ? -11.390 12.189 20.624 1.00 91.62 150 TYR A N 1
ATOM 1232 C CA . TYR A 1 150 ? -10.756 11.085 19.907 1.00 91.62 150 TYR A CA 1
ATOM 1233 C C . TYR A 1 150 ? -9.868 10.280 20.852 1.00 91.62 150 TYR A C 1
ATOM 1235 O O . TYR A 1 150 ? -9.082 10.849 21.612 1.00 91.62 150 TYR A O 1
ATOM 1243 N N . GLU A 1 151 ? -9.991 8.964 20.772 1.00 91.56 151 GLU A N 1
ATOM 1244 C CA . GLU A 1 151 ? -9.056 8.009 21.344 1.00 91.56 151 GLU A CA 1
ATOM 1245 C C . GLU A 1 151 ? -8.408 7.219 20.220 1.00 91.56 151 GLU A C 1
ATOM 1247 O O . GLU A 1 151 ? -9.100 6.740 19.322 1.00 91.56 151 GLU A O 1
ATOM 1252 N N . TYR A 1 152 ? -7.087 7.097 20.289 1.00 90.06 152 TYR A N 1
ATOM 1253 C CA . TYR A 1 152 ? -6.271 6.368 19.328 1.00 90.06 152 TYR A CA 1
ATOM 1254 C C . TYR A 1 152 ? -5.864 5.031 19.936 1.00 90.06 152 TYR A C 1
ATOM 1256 O O . TYR A 1 152 ? -5.606 4.937 21.139 1.00 90.06 152 TYR A O 1
ATOM 1264 N N . LEU A 1 153 ? -5.859 3.990 19.112 1.00 88.94 153 LEU A N 1
ATOM 1265 C CA . LEU A 1 153 ? -5.473 2.650 19.521 1.00 88.94 153 LEU A CA 1
ATOM 1266 C C . LEU A 1 153 ? -4.002 2.430 19.198 1.00 88.94 153 LEU A C 1
ATOM 1268 O O . LEU A 1 153 ? -3.552 2.706 18.091 1.00 88.94 153 LEU A O 1
ATOM 1272 N N . GLU A 1 154 ? -3.280 1.863 20.157 1.00 84.50 154 GLU A N 1
ATOM 1273 C CA . GLU A 1 154 ? -1.892 1.462 19.971 1.00 84.50 154 GLU A CA 1
ATOM 1274 C C . GLU A 1 154 ? -1.836 -0.032 19.646 1.00 84.50 154 GLU A C 1
ATOM 1276 O O . GLU A 1 154 ? -2.547 -0.849 20.244 1.00 84.50 154 GLU A O 1
ATOM 1281 N N . SER A 1 155 ? -0.972 -0.422 18.714 1.00 81.81 155 SER A N 1
ATOM 1282 C CA . SER A 1 155 ? -0.638 -1.828 18.500 1.00 81.81 155 SER A CA 1
ATOM 1283 C C . SER A 1 155 ? 0.552 -2.241 19.352 1.00 81.81 155 SER A C 1
ATOM 1285 O O . SER A 1 155 ? 1.495 -1.478 19.539 1.00 81.81 155 SER A O 1
ATOM 1287 N N . ASN A 1 156 ? 0.559 -3.490 19.810 1.00 79.25 156 ASN A N 1
ATOM 1288 C CA . ASN A 1 156 ? 1.800 -4.107 20.272 1.00 79.25 156 ASN A CA 1
ATOM 1289 C C . ASN A 1 156 ? 2.673 -4.582 19.093 1.00 79.25 156 ASN A C 1
ATOM 1291 O O . ASN A 1 156 ? 2.222 -4.587 17.949 1.00 79.25 156 ASN A O 1
ATOM 1295 N N . ASP A 1 157 ? 3.859 -5.115 19.401 1.00 79.62 157 ASP A N 1
ATOM 1296 C CA . ASP A 1 157 ? 4.824 -5.677 18.432 1.00 79.62 157 ASP A CA 1
ATOM 1297 C C . ASP A 1 157 ? 4.274 -6.810 17.534 1.00 79.62 157 ASP A C 1
ATOM 1299 O O . ASP A 1 157 ? 4.960 -7.287 16.638 1.00 79.62 157 ASP A O 1
ATOM 1303 N N . TYR A 1 158 ? 3.047 -7.285 17.778 1.00 73.88 158 TYR A N 1
ATOM 1304 C CA . TYR A 1 158 ? 2.395 -8.361 17.025 1.00 73.88 158 TYR A CA 1
ATOM 1305 C C . TYR A 1 158 ? 1.207 -7.876 16.174 1.00 73.88 158 TYR A C 1
ATOM 1307 O O . TYR A 1 158 ? 0.478 -8.709 15.619 1.00 73.88 158 TYR A O 1
ATOM 1315 N N . GLY A 1 159 ? 0.978 -6.558 16.115 1.00 76.12 159 GLY A N 1
ATOM 1316 C CA . GLY A 1 159 ? -0.146 -5.938 15.406 1.00 76.12 159 GLY A CA 1
ATOM 1317 C C . GLY A 1 159 ? -1.489 -6.056 16.137 1.00 76.12 159 GLY A C 1
ATOM 1318 O O . GLY A 1 159 ? -2.533 -5.729 15.577 1.00 76.12 159 GLY A O 1
ATOM 1319 N N . ASN A 1 160 ? -1.504 -6.529 17.387 1.00 81.69 160 ASN A N 1
ATOM 1320 C CA . ASN A 1 160 ? -2.734 -6.603 18.172 1.00 81.69 160 ASN A CA 1
ATOM 1321 C C . ASN A 1 160 ? -3.009 -5.249 18.826 1.00 81.69 160 ASN A C 1
ATOM 1323 O O . ASN A 1 160 ? -2.172 -4.739 19.577 1.00 81.69 160 ASN A O 1
ATOM 1327 N N . LEU A 1 161 ? -4.202 -4.713 18.579 1.00 84.31 161 LEU A N 1
ATOM 1328 C CA . LEU A 1 161 ? -4.627 -3.415 19.089 1.00 84.31 161 LEU A CA 1
ATOM 1329 C C . LEU A 1 161 ? -4.998 -3.500 20.575 1.00 84.31 161 LEU A C 1
ATOM 1331 O O . LEU A 1 161 ? -5.676 -4.429 21.020 1.0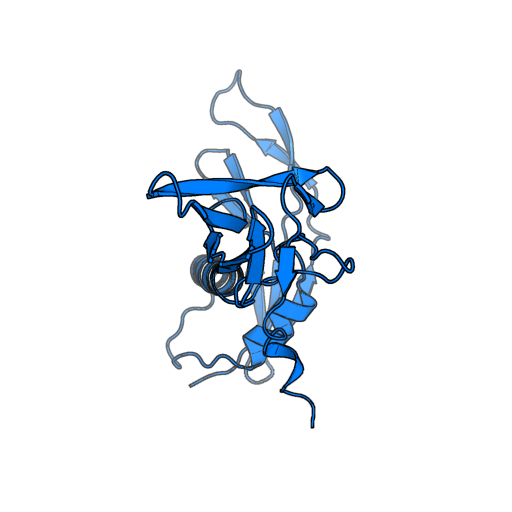0 84.31 161 LEU A O 1
ATOM 1335 N N . LYS A 1 162 ? -4.521 -2.526 21.348 1.00 81.81 162 LYS A N 1
ATOM 1336 C CA . LYS A 1 162 ? -4.747 -2.369 22.786 1.00 81.81 162 LYS A CA 1
ATOM 1337 C C . LYS A 1 162 ? -5.115 -0.906 23.088 1.00 81.81 162 LYS A C 1
ATOM 1339 O O . LYS A 1 162 ? -4.789 -0.021 22.304 1.00 81.81 162 LYS A O 1
ATOM 1344 N N . PRO A 1 163 ? -5.800 -0.625 24.211 1.00 78.94 163 PRO A N 1
ATOM 1345 C CA . PRO A 1 163 ? -6.329 -1.564 25.207 1.00 78.94 163 PRO A CA 1
ATOM 1346 C C . PRO A 1 163 ? -7.691 -2.171 24.826 1.00 78.94 163 PRO A C 1
ATOM 1348 O O . PRO A 1 163 ? -8.202 -3.017 25.559 1.00 78.94 163 PRO A O 1
ATOM 1351 N N . TYR A 1 164 ? -8.287 -1.745 23.710 1.00 83.62 164 TYR A N 1
ATOM 1352 C CA . TYR A 1 164 ? -9.646 -2.124 23.330 1.00 83.62 164 TYR A CA 1
ATOM 1353 C C . TYR A 1 164 ? -9.692 -3.369 22.454 1.00 83.62 164 TYR A C 1
ATOM 1355 O O . TYR A 1 164 ? -8.822 -3.610 21.621 1.00 83.62 164 TYR A O 1
ATOM 1363 N N . LYS A 1 165 ? -10.765 -4.147 22.605 1.00 85.88 165 LYS A N 1
ATOM 1364 C CA . LYS A 1 165 ? -11.067 -5.240 21.683 1.00 85.88 165 LYS A CA 1
ATOM 1365 C C . LYS A 1 165 ? -11.620 -4.654 20.392 1.00 85.88 165 LYS A C 1
ATOM 1367 O O . LYS A 1 165 ? -12.666 -4.009 20.423 1.00 85.88 165 LYS A O 1
ATOM 1372 N N . VAL A 1 166 ? -10.950 -4.920 19.280 1.00 88.81 166 VAL A N 1
ATOM 1373 C CA . VAL A 1 166 ? -11.382 -4.471 17.955 1.00 88.81 166 VAL A CA 1
ATOM 1374 C C . VAL A 1 166 ? -12.137 -5.590 17.254 1.00 88.81 166 VAL A C 1
ATOM 1376 O O . VAL A 1 166 ? -11.666 -6.725 17.169 1.00 88.81 166 VAL A O 1
ATOM 1379 N N . ILE A 1 167 ? -13.332 -5.265 16.779 1.00 88.69 167 ILE A N 1
ATOM 1380 C CA . ILE A 1 167 ? -14.275 -6.164 16.126 1.00 88.69 167 ILE A CA 1
ATOM 1381 C C . ILE A 1 167 ? -14.450 -5.680 14.693 1.00 88.69 167 ILE A C 1
ATOM 1383 O O . ILE A 1 167 ? -14.773 -4.518 14.454 1.00 88.69 167 ILE A O 1
ATOM 1387 N N . ARG A 1 168 ? -14.275 -6.579 13.731 1.00 84.56 168 ARG A N 1
ATOM 1388 C CA . ARG A 1 168 ? -14.601 -6.306 12.335 1.00 84.56 168 ARG A CA 1
ATOM 1389 C C . ARG A 1 168 ? -16.111 -6.420 12.113 1.00 84.56 168 ARG A C 1
ATOM 1391 O O . ARG A 1 168 ? -16.706 -7.439 12.456 1.00 84.56 168 ARG A O 1
ATOM 1398 N N . LEU A 1 169 ? -16.707 -5.383 11.530 1.00 83.50 169 LEU A N 1
ATOM 1399 C CA . LEU A 1 169 ? -18.138 -5.311 11.225 1.00 83.50 169 LEU A CA 1
ATOM 1400 C C . LEU A 1 169 ? -18.460 -5.842 9.823 1.00 83.50 169 LEU A C 1
ATOM 1402 O O . LEU A 1 169 ? -19.501 -6.464 9.630 1.00 83.50 169 LEU A O 1
ATOM 1406 N N . GLU A 1 170 ? -17.566 -5.625 8.856 1.00 77.81 170 GLU A N 1
ATOM 1407 C CA . GLU A 1 170 ? -17.711 -6.088 7.469 1.00 77.81 170 GLU A CA 1
ATOM 1408 C C . GLU A 1 170 ? -16.391 -6.665 6.937 1.00 77.81 170 GLU A C 1
ATOM 1410 O O . GLU A 1 170 ? -15.306 -6.278 7.373 1.00 77.81 170 GLU A O 1
ATOM 1415 N N . GLU A 1 171 ? -16.475 -7.616 6.004 1.00 64.56 171 GLU A N 1
ATOM 1416 C CA . GLU A 1 171 ? -15.292 -8.189 5.351 1.00 64.56 171 GLU A CA 1
ATOM 1417 C C . GLU A 1 171 ? -14.681 -7.232 4.318 1.00 64.56 171 GLU A C 1
ATOM 1419 O O . GLU A 1 171 ? -15.396 -6.490 3.645 1.00 64.56 171 GLU A O 1
ATOM 1424 N N . HIS A 1 172 ? -13.353 -7.300 4.182 1.00 69.88 172 HIS A N 1
ATOM 1425 C CA . HIS A 1 172 ? -12.582 -6.580 3.170 1.00 69.88 172 HIS A CA 1
ATOM 1426 C C . HIS A 1 172 ? -13.090 -6.892 1.758 1.00 69.88 172 HIS A C 1
ATOM 1428 O O . HIS A 1 172 ? -13.322 -8.051 1.399 1.00 69.88 172 HIS A O 1
ATOM 1434 N N . THR A 1 173 ? -13.274 -5.846 0.955 1.00 60.62 173 THR A N 1
ATOM 1435 C CA . THR A 1 173 ? -14.028 -5.933 -0.298 1.00 60.62 173 THR A CA 1
ATOM 1436 C C . THR A 1 173 ? -13.274 -6.610 -1.448 1.00 60.62 173 THR A C 1
ATOM 1438 O O . THR A 1 173 ? -13.931 -7.156 -2.339 1.00 60.62 173 THR A O 1
ATOM 1441 N N . ASN A 1 174 ? -11.936 -6.698 -1.406 1.00 54.84 174 ASN A N 1
ATOM 1442 C CA . ASN A 1 174 ? -11.151 -7.255 -2.521 1.00 54.84 174 ASN A CA 1
ATOM 1443 C C . ASN A 1 174 ? -11.292 -8.776 -2.715 1.00 54.84 174 ASN A C 1
ATOM 1445 O O . ASN A 1 174 ? -10.977 -9.278 -3.788 1.00 54.84 174 ASN A O 1
ATOM 1449 N N . ASN A 1 175 ? -11.870 -9.518 -1.763 1.00 46.03 175 ASN A N 1
ATOM 1450 C CA . ASN A 1 175 ? -12.176 -10.944 -1.967 1.00 46.03 175 ASN A CA 1
ATOM 1451 C C . ASN A 1 175 ? -13.376 -11.201 -2.902 1.00 46.03 175 ASN A C 1
ATOM 1453 O O . ASN A 1 175 ? -13.761 -12.352 -3.101 1.00 46.03 175 ASN A O 1
ATOM 1457 N N . LYS A 1 176 ? -14.006 -10.162 -3.471 1.00 43.69 176 LYS A N 1
ATOM 1458 C CA . LYS A 1 176 ? -15.198 -10.313 -4.326 1.00 43.69 176 LYS A CA 1
ATOM 1459 C C . LYS A 1 176 ? -14.925 -10.378 -5.831 1.00 43.69 176 LYS A C 1
ATOM 1461 O O . LYS A 1 176 ? -15.884 -10.500 -6.587 1.00 43.69 176 LYS A O 1
ATOM 1466 N N . VAL A 1 177 ? -13.667 -10.364 -6.277 1.00 38.88 177 VAL A N 1
ATOM 1467 C CA . VAL A 1 177 ? -13.317 -10.508 -7.705 1.00 38.88 177 VAL A CA 1
ATOM 1468 C C . VAL A 1 177 ? -12.609 -11.842 -7.955 1.00 38.88 177 VAL A C 1
ATOM 1470 O O . VAL A 1 177 ? -11.467 -11.900 -8.386 1.00 38.88 177 VAL A O 1
ATOM 1473 N N . ALA A 1 178 ? -13.297 -12.940 -7.645 1.00 36.00 178 ALA A N 1
ATOM 1474 C CA . ALA A 1 178 ? -12.958 -14.272 -8.138 1.00 36.00 178 ALA A CA 1
ATOM 1475 C C . ALA A 1 178 ? -14.226 -15.140 -8.155 1.00 36.00 178 ALA A C 1
ATOM 1477 O O . ALA A 1 178 ? -14.478 -15.920 -7.235 1.00 36.00 178 ALA A O 1
ATOM 1478 N N . ALA A 1 179 ? -15.052 -14.962 -9.186 1.00 31.89 179 ALA A N 1
ATOM 1479 C CA . ALA A 1 179 ? -16.060 -15.931 -9.612 1.00 31.89 179 ALA A CA 1
ATOM 1480 C C . ALA A 1 179 ? -16.248 -15.834 -11.128 1.00 31.89 179 ALA A C 1
ATOM 1482 O O . ALA A 1 179 ? -16.426 -14.694 -11.615 1.00 31.89 179 ALA A O 1
#